Protein AF-A0A354XME6-F1 (afdb_monomer)

Structure (mmCIF, N/CA/C/O backbone):
data_AF-A0A354XME6-F1
#
_entry.id   AF-A0A354XME6-F1
#
loop_
_atom_site.group_PDB
_atom_site.id
_atom_site.type_symbol
_atom_site.label_atom_id
_atom_site.label_alt_id
_atom_site.label_comp_id
_atom_site.label_asym_id
_atom_site.label_entity_id
_atom_site.label_seq_id
_atom_site.pdbx_PDB_ins_code
_atom_site.Cartn_x
_atom_site.Cartn_y
_atom_site.Cartn_z
_atom_site.occupancy
_atom_site.B_iso_or_equiv
_atom_site.auth_seq_id
_atom_site.auth_comp_id
_atom_site.auth_asym_id
_atom_site.auth_atom_id
_atom_site.pdbx_PDB_model_num
ATOM 1 N N . MET A 1 1 ? 26.271 7.063 -46.023 1.00 60.06 1 MET A N 1
ATOM 2 C CA . MET A 1 1 ? 25.593 6.436 -44.874 1.00 60.06 1 MET A CA 1
ATOM 3 C C . MET A 1 1 ? 25.077 7.551 -43.991 1.00 60.06 1 MET A C 1
ATOM 5 O O . MET A 1 1 ? 25.844 8.474 -43.717 1.00 60.06 1 MET A O 1
ATOM 9 N N . ASP A 1 2 ? 23.791 7.533 -43.659 1.00 83.88 2 ASP A N 1
ATOM 10 C CA . ASP A 1 2 ? 23.173 8.572 -42.830 1.00 83.88 2 ASP A CA 1
ATOM 11 C C . ASP A 1 2 ? 23.785 8.544 -41.415 1.00 83.88 2 ASP A C 1
ATOM 13 O O . ASP A 1 2 ? 24.090 7.481 -40.874 1.00 83.88 2 ASP A O 1
ATOM 17 N N . LYS A 1 3 ? 23.994 9.715 -40.801 1.00 77.75 3 LYS A N 1
ATOM 18 C CA . LYS A 1 3 ? 24.507 9.816 -39.423 1.00 77.75 3 LYS A CA 1
ATOM 19 C C . LYS A 1 3 ? 23.605 9.075 -38.435 1.00 77.75 3 LYS A C 1
ATOM 21 O O . LYS A 1 3 ? 24.102 8.581 -37.424 1.00 77.75 3 LYS A O 1
ATOM 26 N N . PHE A 1 4 ? 22.303 9.014 -38.710 1.00 80.12 4 PHE A N 1
ATOM 27 C CA . PHE A 1 4 ? 21.349 8.270 -37.892 1.00 80.12 4 PHE A CA 1
ATOM 28 C C . PHE A 1 4 ? 21.545 6.752 -38.019 1.00 80.12 4 PHE A C 1
ATOM 30 O O . PHE A 1 4 ? 21.646 6.055 -37.012 1.00 80.12 4 PHE A O 1
ATOM 37 N N . GLU A 1 5 ? 21.716 6.262 -39.243 1.00 85.00 5 GLU A N 1
ATOM 38 C CA . GLU A 1 5 ? 21.952 4.851 -39.568 1.00 85.00 5 GLU A CA 1
ATOM 39 C C . GLU A 1 5 ? 23.245 4.319 -38.920 1.00 85.00 5 GLU A C 1
ATOM 41 O O . GLU A 1 5 ? 23.234 3.288 -38.252 1.00 85.00 5 GLU A O 1
ATOM 46 N N . VAL A 1 6 ? 24.333 5.101 -38.967 1.00 87.69 6 VAL A N 1
ATOM 47 C CA . VAL A 1 6 ? 25.602 4.791 -38.269 1.00 87.69 6 VAL A CA 1
ATOM 48 C C . VAL A 1 6 ? 25.391 4.618 -36.757 1.00 87.69 6 VAL A C 1
ATOM 50 O O . VAL A 1 6 ? 26.037 3.792 -36.108 1.00 87.69 6 VAL A O 1
ATOM 53 N N . LYS A 1 7 ? 24.499 5.420 -36.169 1.00 90.38 7 LYS A N 1
ATOM 54 C CA . LYS A 1 7 ? 24.233 5.413 -34.728 1.00 90.38 7 LYS A CA 1
ATOM 55 C C . LYS A 1 7 ? 23.363 4.223 -34.314 1.00 90.38 7 LYS A C 1
ATOM 57 O O . LYS A 1 7 ? 23.59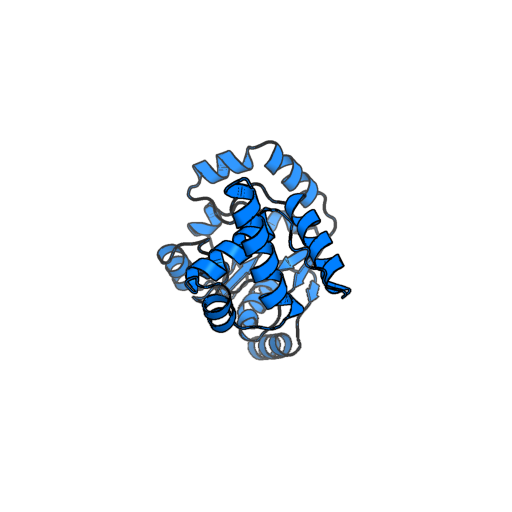7 3.665 -33.242 1.00 90.38 7 LYS A O 1
ATOM 62 N N . LEU A 1 8 ? 22.411 3.814 -35.155 1.00 94.25 8 LEU A N 1
ATOM 63 C CA . LEU A 1 8 ? 21.637 2.583 -34.964 1.00 94.25 8 LEU A CA 1
ATOM 64 C C . LEU A 1 8 ? 22.530 1.342 -35.043 1.00 94.25 8 LEU A C 1
ATOM 66 O O . LEU A 1 8 ? 22.410 0.460 -34.195 1.00 94.25 8 LEU A O 1
ATOM 70 N N . ASP A 1 9 ? 23.489 1.318 -35.968 1.00 95.38 9 ASP A N 1
ATOM 71 C CA . ASP A 1 9 ? 24.486 0.247 -36.062 1.00 95.38 9 ASP A CA 1
ATOM 72 C C . ASP A 1 9 ? 25.314 0.116 -34.778 1.00 95.38 9 ASP A C 1
ATOM 74 O O . ASP A 1 9 ? 25.524 -0.985 -34.260 1.00 95.38 9 ASP A O 1
ATOM 78 N N . GLN A 1 10 ? 25.771 1.240 -34.219 1.00 94.94 10 GLN A N 1
ATOM 79 C CA . GLN A 1 10 ? 26.480 1.235 -32.937 1.00 94.94 10 GLN A CA 1
ATOM 80 C C . GLN A 1 10 ? 25.580 0.791 -31.776 1.00 94.94 10 GLN A C 1
ATOM 82 O O . GLN A 1 10 ? 26.042 0.069 -30.891 1.00 94.94 10 GLN A O 1
ATOM 87 N N . ALA A 1 11 ? 24.303 1.178 -31.784 1.00 96.69 11 ALA A N 1
ATOM 88 C CA . ALA A 1 11 ? 23.328 0.761 -30.780 1.00 96.69 11 ALA A CA 1
ATOM 89 C C . ALA A 1 11 ? 23.065 -0.752 -30.835 1.00 96.69 11 ALA A C 1
ATOM 91 O O . ALA A 1 11 ? 23.093 -1.416 -29.798 1.00 96.69 11 ALA A O 1
ATOM 92 N N . ALA A 1 12 ? 22.903 -1.311 -32.037 1.00 97.12 12 ALA A N 1
ATOM 93 C CA . ALA A 1 12 ? 22.756 -2.747 -32.260 1.00 97.12 12 ALA A CA 1
ATOM 94 C C . ALA A 1 12 ? 23.991 -3.528 -31.782 1.00 97.12 12 ALA A C 1
ATOM 96 O O . ALA A 1 12 ? 23.853 -4.531 -31.081 1.00 97.12 12 ALA A O 1
ATOM 97 N N . ARG A 1 13 ? 25.203 -3.048 -32.094 1.00 97.19 13 ARG A N 1
ATOM 98 C CA . ARG A 1 13 ? 26.462 -3.671 -31.640 1.00 97.19 13 ARG A CA 1
ATOM 99 C C . ARG A 1 13 ? 26.592 -3.653 -30.120 1.00 97.19 13 ARG A C 1
ATOM 101 O O . ARG A 1 13 ? 26.879 -4.693 -29.534 1.00 97.19 13 ARG A O 1
ATOM 108 N N . ALA A 1 14 ? 26.336 -2.507 -29.487 1.00 97.75 14 ALA A N 1
ATOM 109 C CA . ALA A 1 14 ? 26.354 -2.387 -28.030 1.00 97.75 14 ALA A CA 1
ATOM 110 C C . ALA A 1 14 ? 25.339 -3.338 -27.375 1.00 97.75 14 ALA A C 1
ATOM 112 O O . ALA A 1 14 ? 25.666 -4.018 -26.403 1.00 97.75 14 ALA A O 1
ATOM 113 N N . ALA A 1 15 ? 24.124 -3.426 -27.928 1.00 97.25 15 ALA A N 1
ATOM 114 C CA . ALA A 1 15 ? 23.095 -4.342 -27.451 1.00 97.25 15 ALA A CA 1
ATOM 115 C C . ALA A 1 15 ? 23.520 -5.808 -27.580 1.00 97.25 15 ALA A C 1
ATOM 117 O O . ALA A 1 15 ? 23.402 -6.554 -26.611 1.00 97.25 15 ALA A O 1
ATOM 118 N N . TRP A 1 16 ? 24.058 -6.216 -28.730 1.00 97.19 16 TRP A N 1
ATOM 119 C CA . TRP A 1 16 ? 24.534 -7.585 -28.921 1.00 97.19 16 TRP A CA 1
ATOM 120 C C . TRP A 1 16 ? 25.648 -7.936 -27.928 1.00 97.19 16 TRP A C 1
ATOM 122 O O . TRP A 1 16 ? 25.547 -8.948 -27.239 1.00 97.19 16 TRP A O 1
ATOM 132 N N . MET A 1 17 ? 26.663 -7.076 -27.781 1.00 97.44 17 MET A N 1
ATOM 133 C CA . MET A 1 17 ? 27.769 -7.297 -26.838 1.00 97.44 17 MET A CA 1
ATOM 134 C C . MET A 1 17 ? 27.277 -7.430 -25.392 1.00 97.44 17 MET A C 1
ATOM 136 O O . MET A 1 17 ? 27.798 -8.250 -24.644 1.00 97.44 17 MET A O 1
ATOM 140 N N . SER A 1 18 ? 26.247 -6.669 -25.010 1.00 96.62 18 SER A N 1
ATOM 141 C CA . SER A 1 18 ? 25.673 -6.726 -23.665 1.00 96.62 18 SER A CA 1
ATOM 142 C C . SER A 1 18 ? 24.800 -7.963 -23.436 1.00 96.62 18 SER A C 1
ATOM 144 O O . SER A 1 18 ? 25.048 -8.708 -22.493 1.00 96.62 18 SER A O 1
ATOM 146 N N . TYR A 1 19 ? 23.774 -8.191 -24.263 1.00 93.62 19 TYR A N 1
ATOM 147 C CA . TYR A 1 19 ? 22.761 -9.225 -23.996 1.00 93.62 19 TYR A CA 1
ATOM 148 C C . TYR A 1 19 ? 23.157 -10.616 -24.483 1.00 93.62 19 TYR A C 1
ATOM 150 O O . TYR A 1 19 ? 22.716 -11.603 -23.905 1.00 93.62 19 TYR A O 1
ATOM 158 N N . VAL A 1 20 ? 23.953 -10.697 -25.551 1.00 93.94 20 VAL A N 1
ATOM 159 C CA . VAL A 1 20 ? 24.398 -11.967 -26.146 1.00 93.94 20 VAL A CA 1
ATOM 160 C C . VAL A 1 20 ? 25.849 -12.245 -25.772 1.00 93.94 20 VAL A C 1
ATOM 162 O O . VAL A 1 20 ? 26.177 -13.354 -25.366 1.00 93.94 20 VAL A O 1
ATOM 165 N N . GLY A 1 21 ? 26.711 -11.232 -25.879 1.00 94.12 21 GLY A N 1
ATOM 166 C CA . GLY A 1 21 ? 28.137 -11.346 -25.574 1.00 94.12 21 GLY A CA 1
ATOM 167 C C . GLY A 1 21 ? 28.475 -11.361 -24.080 1.00 94.12 21 GLY A C 1
ATOM 168 O O . GLY A 1 21 ? 29.600 -11.703 -23.732 1.00 94.12 21 GLY A O 1
ATOM 169 N N . GLY A 1 22 ? 27.535 -10.989 -23.201 1.00 94.56 22 GLY A N 1
ATOM 170 C CA . GLY A 1 22 ? 27.743 -10.960 -21.748 1.00 94.56 22 GLY A CA 1
ATOM 171 C C . GLY A 1 22 ? 28.779 -9.936 -21.272 1.00 94.56 22 GLY A C 1
ATOM 172 O O . GLY A 1 22 ? 29.242 -10.022 -20.137 1.00 94.56 22 GLY A O 1
ATOM 173 N N . MET A 1 23 ? 29.155 -8.980 -22.123 1.00 97.25 23 MET A N 1
ATOM 174 C CA . MET A 1 23 ? 30.191 -7.996 -21.821 1.00 97.25 23 MET A CA 1
ATOM 175 C C . MET A 1 23 ? 29.674 -6.935 -20.848 1.00 97.25 23 MET A C 1
ATOM 177 O O . MET A 1 23 ? 28.524 -6.484 -20.917 1.00 97.25 23 MET A O 1
ATOM 181 N N . THR A 1 24 ? 30.552 -6.480 -19.961 1.00 96.50 24 THR A N 1
ATOM 182 C CA . THR A 1 24 ? 30.297 -5.327 -19.098 1.00 96.50 24 THR A CA 1
ATOM 183 C C . THR A 1 24 ? 30.263 -4.036 -19.917 1.00 96.50 24 THR A C 1
ATOM 185 O O . THR A 1 24 ? 30.834 -3.931 -21.002 1.00 96.50 24 THR A O 1
ATOM 188 N N . GLN A 1 25 ? 29.615 -2.995 -19.387 1.00 94.44 25 GLN A N 1
ATOM 189 C CA . GLN A 1 25 ? 29.559 -1.701 -20.078 1.00 94.44 25 GLN A CA 1
ATOM 190 C C . GLN A 1 25 ? 30.943 -1.074 -20.291 1.00 94.44 25 GLN A C 1
ATOM 192 O O . GLN A 1 25 ? 31.112 -0.334 -21.256 1.00 94.44 25 GLN A O 1
ATOM 197 N N . ASP A 1 26 ? 31.909 -1.358 -19.414 1.00 96.81 26 ASP A N 1
ATOM 198 C CA . ASP A 1 26 ? 33.276 -0.848 -19.535 1.00 96.81 26 ASP A CA 1
ATOM 199 C C . ASP A 1 26 ? 34.038 -1.561 -20.666 1.00 96.81 26 ASP A C 1
ATOM 201 O O . ASP A 1 26 ? 34.675 -0.901 -21.484 1.00 96.81 26 ASP A O 1
ATOM 205 N N . GLU A 1 27 ? 33.882 -2.880 -20.810 1.00 97.00 27 GLU A N 1
ATOM 206 C CA . GLU A 1 27 ? 34.459 -3.633 -21.937 1.00 97.00 27 GLU A CA 1
ATOM 207 C C . GLU A 1 27 ? 33.854 -3.195 -23.280 1.00 97.00 27 GLU A C 1
ATOM 209 O O . GLU A 1 27 ? 34.576 -2.983 -24.257 1.00 97.00 27 GLU A O 1
ATOM 214 N N . ILE A 1 28 ? 32.534 -2.978 -23.319 1.00 97.50 28 ILE A N 1
ATOM 215 C CA . ILE A 1 28 ? 31.835 -2.459 -24.505 1.00 97.50 28 ILE A CA 1
ATOM 216 C C . ILE A 1 28 ? 32.325 -1.047 -24.844 1.00 97.50 28 ILE A C 1
ATOM 218 O O . ILE A 1 28 ? 32.518 -0.721 -26.016 1.00 97.50 28 ILE A O 1
ATOM 222 N N . ALA A 1 29 ? 32.537 -0.201 -23.832 1.00 97.38 29 ALA A N 1
ATOM 223 C CA . ALA A 1 29 ? 33.019 1.166 -24.005 1.00 97.38 29 ALA A CA 1
ATOM 224 C C . ALA A 1 29 ? 34.399 1.175 -24.675 1.00 97.38 29 ALA A C 1
ATOM 226 O O . ALA A 1 29 ? 34.586 1.854 -25.689 1.00 97.38 29 ALA A O 1
ATOM 227 N N . THR A 1 30 ? 35.327 0.353 -24.176 1.00 97.19 30 THR A N 1
ATOM 228 C CA . THR A 1 30 ? 36.653 0.166 -24.778 1.00 97.19 30 THR A CA 1
ATOM 229 C C . THR A 1 30 ? 36.553 -0.342 -26.214 1.00 97.19 30 THR A C 1
ATOM 231 O O . THR A 1 30 ? 37.196 0.219 -27.100 1.00 97.19 30 THR A O 1
ATOM 234 N N . GLN A 1 31 ? 35.726 -1.357 -26.474 1.00 95.88 31 GLN A N 1
ATOM 235 C CA . GLN A 1 31 ? 35.636 -1.973 -27.800 1.00 95.88 31 GLN A CA 1
ATOM 236 C C . GLN A 1 31 ? 34.982 -1.067 -28.851 1.00 95.88 31 GLN A C 1
ATOM 238 O O . GLN A 1 31 ? 35.355 -1.113 -30.023 1.00 95.88 31 GLN A O 1
ATOM 243 N N . LEU A 1 32 ? 34.019 -0.236 -28.451 1.00 95.12 32 LEU A N 1
ATOM 244 C CA . LEU A 1 32 ? 33.332 0.697 -29.348 1.00 95.12 32 LEU A CA 1
ATOM 245 C C . LEU A 1 32 ? 33.997 2.081 -29.413 1.00 95.12 32 LEU A C 1
ATOM 247 O O . LEU A 1 32 ? 33.547 2.925 -30.188 1.00 95.12 32 LEU A O 1
ATOM 251 N N . GLY A 1 33 ? 35.047 2.331 -28.624 1.00 96.06 33 GLY A N 1
ATOM 252 C CA . GLY A 1 33 ? 35.731 3.627 -28.575 1.00 96.06 33 GLY A CA 1
ATOM 253 C C . GLY A 1 33 ? 34.852 4.757 -28.029 1.00 96.06 33 GLY A C 1
ATOM 254 O O . GLY A 1 33 ? 34.986 5.907 -28.446 1.00 96.06 33 GLY A O 1
ATOM 255 N N . VAL A 1 34 ? 33.926 4.439 -27.120 1.00 95.31 34 VAL A N 1
ATOM 256 C CA . VAL A 1 34 ? 32.997 5.397 -26.494 1.00 95.31 34 VAL A CA 1
ATOM 257 C C . VAL A 1 34 ? 33.151 5.380 -24.976 1.00 95.31 34 VAL A C 1
ATOM 259 O O . VAL A 1 34 ? 33.790 4.503 -24.411 1.00 95.31 34 VAL A O 1
ATOM 262 N N . SER A 1 35 ? 32.554 6.346 -24.277 1.00 96.94 35 SER A N 1
ATOM 263 C CA . SER A 1 35 ? 32.511 6.323 -22.810 1.00 96.94 35 SER A CA 1
ATOM 264 C C . SER A 1 35 ? 31.432 5.366 -22.286 1.00 96.94 35 SER A C 1
ATOM 266 O O . SER A 1 35 ? 30.451 5.093 -22.980 1.00 96.94 35 SER A O 1
ATOM 268 N N . ARG A 1 36 ? 31.541 4.918 -21.029 1.00 95.31 36 ARG A N 1
ATOM 269 C CA . ARG A 1 36 ? 30.512 4.093 -20.364 1.00 95.31 36 ARG A CA 1
ATOM 270 C C . ARG A 1 36 ? 29.102 4.728 -20.392 1.00 95.31 36 ARG A C 1
ATOM 272 O O . ARG A 1 36 ? 28.159 4.037 -20.777 1.00 95.31 36 ARG A O 1
ATOM 279 N N . PRO A 1 37 ? 28.914 6.044 -20.132 1.00 97.31 37 PRO A N 1
ATOM 280 C CA . PRO A 1 37 ? 27.621 6.702 -20.373 1.00 97.31 37 PRO A CA 1
ATOM 281 C C . PRO A 1 37 ? 27.206 6.707 -21.854 1.00 97.31 37 PRO A C 1
ATOM 283 O O . PRO A 1 37 ? 26.020 6.711 -22.178 1.00 97.31 37 PRO A O 1
ATOM 286 N N . GLY A 1 38 ? 28.173 6.710 -22.777 1.00 96.56 38 GLY A N 1
ATOM 287 C CA . GLY A 1 38 ? 27.946 6.491 -24.206 1.00 96.56 38 GLY A CA 1
ATOM 288 C C . GLY A 1 38 ? 27.319 5.127 -24.489 1.00 96.56 38 GLY A C 1
ATOM 289 O O . GLY A 1 38 ? 26.293 5.077 -25.162 1.00 96.56 38 GLY A O 1
ATOM 290 N N . VAL A 1 39 ? 27.857 4.053 -23.905 1.00 97.19 39 VAL A N 1
ATOM 291 C CA . VAL A 1 39 ? 27.282 2.697 -23.990 1.00 97.19 39 VAL A CA 1
ATOM 292 C C . VAL A 1 39 ? 25.867 2.661 -23.426 1.00 97.19 39 VAL A C 1
ATOM 294 O O . VAL A 1 39 ? 24.965 2.141 -24.076 1.00 97.19 39 VAL A O 1
ATOM 297 N N . GLN A 1 40 ? 25.631 3.269 -22.261 1.00 96.12 40 GLN A N 1
ATOM 298 C CA . GLN A 1 40 ? 24.290 3.335 -21.675 1.00 96.12 40 GLN A CA 1
ATOM 299 C C . GLN A 1 40 ? 23.287 4.025 -22.613 1.00 96.12 40 GLN A C 1
ATOM 301 O O . GLN A 1 40 ? 22.174 3.531 -22.789 1.00 96.12 40 GLN A O 1
ATOM 306 N N . ARG A 1 41 ? 23.683 5.129 -23.261 1.00 97.06 41 ARG A N 1
ATOM 307 C CA . ARG A 1 41 ? 22.846 5.820 -24.258 1.00 97.06 41 ARG A CA 1
ATOM 308 C C . ARG A 1 41 ? 22.601 4.976 -25.507 1.00 97.06 41 ARG A C 1
ATOM 310 O O . ARG A 1 41 ? 21.495 5.008 -26.030 1.00 97.06 41 ARG A O 1
ATOM 317 N N . LEU A 1 42 ? 23.594 4.218 -25.970 1.00 97.19 42 LEU A N 1
ATOM 318 C CA . LEU A 1 42 ? 23.444 3.295 -27.100 1.00 97.19 42 LEU A CA 1
ATOM 319 C C . LEU A 1 42 ? 22.496 2.135 -26.765 1.00 97.19 42 LEU A C 1
ATOM 321 O O . LEU A 1 42 ? 21.620 1.821 -27.563 1.00 97.19 42 LEU A O 1
ATOM 325 N N . LEU A 1 43 ? 22.602 1.548 -25.569 1.00 96.56 43 LEU A N 1
ATOM 326 C CA . LEU A 1 43 ? 21.681 0.508 -25.097 1.00 96.56 43 LEU A CA 1
ATOM 327 C C . LEU A 1 43 ? 20.254 1.039 -24.917 1.00 96.56 43 LEU A C 1
ATOM 329 O O . LEU A 1 43 ? 19.294 0.345 -25.249 1.00 96.56 43 LEU A O 1
ATOM 333 N N . ALA A 1 44 ? 20.107 2.265 -24.408 1.00 94.75 44 ALA A N 1
ATOM 334 C CA . ALA A 1 44 ? 18.813 2.933 -24.308 1.00 94.75 44 ALA A CA 1
ATOM 335 C C . ALA A 1 44 ? 18.205 3.180 -25.695 1.00 94.75 44 ALA A C 1
ATOM 337 O O . ALA A 1 44 ? 17.042 2.844 -25.904 1.00 94.75 44 ALA A O 1
ATOM 338 N N . LEU A 1 45 ? 19.001 3.672 -26.653 1.00 95.94 45 LEU A N 1
ATOM 339 C CA . LEU A 1 45 ? 18.576 3.857 -28.041 1.00 95.94 45 LEU A CA 1
ATOM 340 C C . LEU A 1 45 ? 18.155 2.526 -28.679 1.00 95.94 45 LEU A C 1
ATOM 342 O O . LEU A 1 45 ? 17.099 2.453 -29.292 1.00 95.94 45 LEU A O 1
ATOM 346 N N . ALA A 1 46 ? 18.919 1.449 -28.474 1.00 96.12 46 ALA A N 1
ATOM 347 C CA . ALA A 1 46 ? 18.579 0.128 -29.002 1.00 96.12 46 ALA A CA 1
ATOM 348 C C . ALA A 1 46 ? 17.238 -0.404 -28.467 1.00 96.12 46 ALA A C 1
ATOM 350 O O . ALA A 1 46 ? 16.497 -1.060 -29.197 1.00 96.12 46 ALA A O 1
ATOM 351 N N . ARG A 1 47 ? 16.907 -0.115 -27.201 1.00 94.06 47 ARG A N 1
ATOM 352 C CA . ARG A 1 47 ? 15.592 -0.435 -26.623 1.00 94.06 47 ARG A CA 1
ATOM 353 C C . ARG A 1 47 ? 14.491 0.463 -27.191 1.00 94.06 47 ARG A C 1
ATOM 355 O O . ARG A 1 47 ? 13.442 -0.048 -27.561 1.00 94.06 47 ARG A O 1
ATOM 362 N N . GLN A 1 48 ? 14.734 1.773 -27.265 1.00 94.69 48 GLN A N 1
ATOM 363 C CA . GLN A 1 48 ? 13.772 2.766 -27.756 1.00 94.69 48 GLN A CA 1
ATOM 364 C C . GLN A 1 48 ? 13.364 2.506 -29.212 1.00 94.69 48 GLN A C 1
ATOM 366 O O . GLN A 1 48 ? 12.185 2.580 -29.539 1.00 94.69 48 GLN A O 1
ATOM 371 N N . GLU A 1 49 ? 14.326 2.145 -30.059 1.00 95.19 49 GLU A N 1
ATOM 372 C CA . GLU A 1 49 ? 14.129 1.875 -31.491 1.00 95.19 49 GLU A CA 1
ATOM 373 C C . GLU A 1 49 ? 13.697 0.421 -31.767 1.00 95.19 49 GLU A C 1
ATOM 375 O O . GLU A 1 49 ? 13.619 -0.011 -32.914 1.00 95.19 49 GLU A O 1
ATOM 380 N N . GLY A 1 50 ? 13.435 -0.374 -30.722 1.00 92.31 50 GLY A N 1
ATOM 381 C CA . GLY A 1 50 ? 12.924 -1.741 -30.856 1.00 92.31 50 GLY A CA 1
ATOM 382 C C . GLY A 1 50 ? 13.924 -2.768 -31.406 1.00 92.31 50 GLY A C 1
ATOM 383 O O . GLY A 1 50 ? 13.514 -3.868 -31.782 1.00 92.31 50 GLY A O 1
ATOM 384 N N . LEU A 1 51 ? 15.225 -2.452 -31.423 1.00 94.00 51 LEU A N 1
ATOM 385 C CA . LEU A 1 51 ? 16.298 -3.368 -31.843 1.00 94.00 51 LEU A CA 1
ATOM 386 C C . LEU A 1 51 ? 16.492 -4.529 -30.854 1.00 94.00 51 LEU A C 1
ATOM 388 O O . LEU A 1 51 ? 17.035 -5.572 -31.212 1.00 94.00 51 LEU A O 1
ATOM 392 N N . VAL A 1 52 ? 16.047 -4.354 -29.606 1.00 93.94 52 VAL A N 1
ATOM 393 C CA . VAL A 1 52 ? 16.110 -5.365 -28.546 1.00 93.94 52 VAL A CA 1
ATOM 394 C C . VAL A 1 52 ? 14.700 -5.753 -28.126 1.00 93.94 52 VAL A C 1
ATOM 396 O O . VAL A 1 52 ? 13.956 -4.931 -27.595 1.00 93.94 52 VAL A O 1
ATOM 399 N N . LYS A 1 53 ? 14.357 -7.031 -28.298 1.00 90.19 53 LYS A N 1
ATOM 400 C CA . LYS A 1 53 ? 13.131 -7.629 -27.758 1.00 90.19 53 LYS A CA 1
ATOM 401 C C . LYS A 1 53 ? 13.507 -8.557 -26.612 1.00 90.19 53 LYS A C 1
ATOM 403 O O . LYS A 1 53 ? 14.235 -9.522 -26.818 1.00 90.19 53 LYS A O 1
ATOM 408 N N . VAL A 1 54 ? 13.023 -8.256 -25.410 1.00 86.88 54 VAL A N 1
ATOM 409 C CA . VAL A 1 54 ? 13.230 -9.105 -24.232 1.00 86.88 54 VAL A CA 1
ATOM 410 C C . VAL A 1 54 ? 12.036 -10.039 -24.102 1.00 86.88 54 VAL A C 1
ATOM 412 O O . VAL A 1 54 ? 10.896 -9.583 -24.038 1.00 86.88 54 VAL A O 1
ATOM 415 N N . HIS A 1 55 ? 12.303 -11.339 -24.063 1.00 88.25 55 HIS A N 1
ATOM 416 C CA . HIS A 1 55 ? 11.299 -12.360 -23.803 1.00 88.25 55 HIS A CA 1
ATOM 417 C C . HIS A 1 55 ? 11.659 -13.101 -22.517 1.00 88.25 55 HIS A C 1
ATOM 419 O O . HIS A 1 55 ? 12.819 -13.449 -22.308 1.00 88.25 55 HIS A O 1
ATOM 425 N N . ILE A 1 56 ? 10.667 -13.314 -21.654 1.00 88.00 56 ILE A N 1
ATOM 426 C CA . ILE A 1 56 ? 10.815 -14.061 -20.405 1.00 88.00 56 ILE A CA 1
ATOM 427 C C . ILE A 1 56 ? 9.965 -15.320 -20.539 1.00 88.00 56 ILE A C 1
ATOM 429 O O . ILE A 1 56 ? 8.740 -15.241 -20.472 1.00 88.00 56 ILE A O 1
ATOM 433 N N . ASP A 1 57 ? 10.616 -16.468 -20.711 1.00 91.12 57 ASP A N 1
ATOM 434 C CA . ASP A 1 57 ? 9.941 -17.764 -20.807 1.00 91.12 57 ASP A CA 1
ATOM 435 C C . ASP A 1 57 ? 9.672 -18.335 -19.405 1.00 91.12 57 ASP A C 1
ATOM 437 O O . ASP A 1 57 ? 10.444 -19.112 -18.846 1.00 91.12 57 ASP A O 1
ATOM 441 N N . HIS A 1 58 ? 8.610 -17.831 -18.775 1.00 92.69 58 HIS A N 1
ATOM 442 C CA . HIS A 1 58 ? 8.140 -18.289 -17.468 1.00 92.69 58 HIS A CA 1
ATOM 443 C C . HIS A 1 58 ? 6.656 -17.928 -17.283 1.00 92.69 58 HIS A C 1
ATOM 445 O O . HIS A 1 58 ? 6.270 -16.821 -17.674 1.00 92.69 58 HIS A O 1
ATOM 451 N N . PRO A 1 59 ? 5.824 -18.755 -16.614 1.00 87.69 59 PRO A N 1
ATOM 452 C CA . PRO A 1 59 ? 4.406 -18.450 -16.376 1.00 87.69 59 PRO A CA 1
ATOM 453 C C . PRO A 1 59 ? 4.144 -17.079 -15.729 1.00 87.69 59 PRO A C 1
ATOM 455 O O . PRO A 1 59 ? 3.156 -16.415 -16.041 1.00 87.69 59 PRO A O 1
ATOM 458 N N . ILE A 1 60 ? 5.067 -16.606 -14.880 1.00 88.12 60 ILE A N 1
ATOM 459 C CA . ILE A 1 60 ? 4.973 -15.279 -14.246 1.00 88.12 60 ILE A CA 1
ATOM 460 C C . ILE A 1 60 ? 4.890 -14.138 -15.267 1.00 88.12 60 ILE A C 1
ATOM 462 O O . ILE A 1 60 ? 4.230 -13.145 -14.989 1.00 88.12 60 ILE A O 1
ATOM 466 N N . SER A 1 61 ? 5.504 -14.274 -16.448 1.00 89.44 61 SER A N 1
ATOM 467 C CA . SER A 1 61 ? 5.483 -13.236 -17.488 1.00 89.44 61 SER A CA 1
ATOM 468 C C . SER A 1 61 ? 4.057 -12.960 -17.970 1.00 89.44 61 SER A C 1
ATOM 470 O O . SER A 1 61 ? 3.658 -11.803 -18.096 1.00 89.44 61 SER A O 1
ATOM 472 N N . THR A 1 62 ? 3.257 -14.018 -18.139 1.00 86.31 62 THR A N 1
ATOM 473 C CA . THR A 1 62 ? 1.844 -13.924 -18.521 1.00 86.31 62 THR A CA 1
ATOM 474 C C . THR A 1 62 ? 1.029 -13.310 -17.389 1.00 86.31 62 THR A C 1
ATOM 476 O O . THR A 1 62 ? 0.252 -12.388 -17.631 1.00 86.31 62 THR A O 1
ATOM 479 N N . CYS A 1 63 ? 1.251 -13.740 -16.142 1.00 80.88 63 CYS A N 1
ATOM 480 C CA . CYS A 1 63 ? 0.595 -13.141 -14.975 1.00 80.88 63 CYS A CA 1
ATOM 481 C C . CYS A 1 63 ? 0.909 -11.644 -14.839 1.00 80.88 63 CYS A C 1
ATOM 483 O O . CYS A 1 63 ? 0.008 -10.852 -14.576 1.00 80.88 63 CYS A O 1
ATOM 485 N N . MET A 1 64 ? 2.164 -11.239 -15.047 1.00 85.31 64 MET A N 1
ATOM 486 C CA . MET A 1 64 ? 2.573 -9.834 -14.997 1.00 85.31 64 MET A CA 1
ATOM 487 C C . MET A 1 64 ? 1.955 -9.020 -16.136 1.00 85.31 64 MET A C 1
ATOM 489 O O . MET A 1 64 ? 1.454 -7.926 -15.883 1.00 85.31 64 MET A O 1
ATOM 493 N N . ALA A 1 65 ? 1.935 -9.551 -17.363 1.00 85.25 65 ALA A N 1
ATOM 494 C CA . ALA A 1 65 ? 1.322 -8.884 -18.511 1.00 85.25 65 ALA A CA 1
ATOM 495 C C . ALA A 1 65 ? -0.192 -8.693 -18.320 1.00 85.25 65 ALA A C 1
ATOM 497 O O . ALA A 1 65 ? -0.701 -7.583 -18.475 1.00 85.25 65 ALA A O 1
ATOM 498 N N . LEU A 1 66 ? -0.905 -9.749 -17.911 1.00 84.06 66 LEU A N 1
ATOM 499 C CA . LEU A 1 66 ? -2.335 -9.677 -17.600 1.00 84.06 66 LEU A CA 1
ATOM 500 C C . LEU A 1 66 ? -2.605 -8.748 -16.412 1.00 84.06 66 LEU A C 1
ATOM 502 O O . LEU A 1 66 ? -3.533 -7.947 -16.464 1.00 84.06 66 LEU A O 1
ATOM 506 N N . GLY A 1 67 ? -1.771 -8.798 -15.370 1.00 80.62 67 GLY A N 1
ATOM 507 C CA . GLY A 1 67 ? -1.846 -7.888 -14.229 1.00 80.62 67 GLY A CA 1
ATOM 508 C C . GLY A 1 67 ? -1.680 -6.422 -14.635 1.00 80.62 67 GLY A C 1
ATOM 509 O O . GLY A 1 67 ? -2.433 -5.578 -14.156 1.00 80.62 67 GLY A O 1
ATOM 510 N N . SER A 1 68 ? -0.756 -6.115 -15.552 1.00 79.19 68 SER A N 1
ATOM 511 C CA . SER A 1 68 ? -0.589 -4.764 -16.111 1.00 79.19 68 SER A CA 1
ATOM 512 C C . SER A 1 68 ? -1.832 -4.318 -16.881 1.00 79.19 68 SER A C 1
ATOM 514 O O . SER A 1 68 ? -2.365 -3.246 -16.611 1.00 79.19 68 SER A O 1
ATOM 516 N N . ALA A 1 69 ? -2.353 -5.168 -17.771 1.00 78.44 69 ALA A N 1
ATOM 517 C CA . ALA A 1 69 ? -3.551 -4.863 -18.555 1.00 78.44 69 ALA A CA 1
ATOM 518 C C . ALA A 1 69 ? -4.802 -4.667 -17.675 1.00 78.44 69 ALA A C 1
ATOM 520 O O . ALA A 1 69 ? -5.630 -3.796 -17.945 1.00 78.44 69 ALA A O 1
ATOM 521 N N . LEU A 1 70 ? -4.942 -5.453 -16.601 1.00 75.00 70 LEU A N 1
ATOM 522 C CA . LEU A 1 70 ? -6.010 -5.277 -15.614 1.00 75.00 70 LEU A CA 1
ATOM 523 C C . LEU A 1 70 ? -5.847 -3.965 -14.843 1.00 75.00 70 LEU A C 1
ATOM 525 O O . LEU A 1 70 ? -6.832 -3.248 -14.675 1.00 75.00 70 LEU A O 1
ATOM 529 N N . ARG A 1 71 ? -4.622 -3.627 -14.415 1.00 71.88 71 ARG A N 1
ATOM 530 C CA . ARG A 1 71 ? -4.340 -2.354 -13.738 1.00 71.88 71 ARG A CA 1
ATOM 531 C C . ARG A 1 71 ? -4.749 -1.181 -14.607 1.00 71.88 71 ARG A C 1
ATOM 533 O O . ARG A 1 71 ? -5.522 -0.371 -14.131 1.00 71.88 71 ARG A O 1
ATOM 540 N N . GLU A 1 72 ? -4.327 -1.130 -15.867 1.00 74.12 72 GLU A N 1
ATOM 541 C CA . GLU A 1 72 ? -4.677 -0.043 -16.797 1.00 74.12 72 GLU A CA 1
ATOM 542 C C . GLU A 1 72 ? -6.190 0.121 -17.003 1.00 74.12 72 GLU A C 1
ATOM 544 O O . GLU A 1 72 ? -6.670 1.226 -17.256 1.00 74.12 72 GLU A O 1
ATOM 549 N N . ARG A 1 73 ? -6.956 -0.967 -16.880 1.00 67.56 73 ARG A N 1
ATOM 550 C CA . ARG A 1 73 ? -8.395 -0.980 -17.157 1.00 67.56 73 ARG A CA 1
ATOM 551 C C . ARG A 1 73 ? -9.273 -0.682 -15.942 1.00 67.56 73 ARG A C 1
ATOM 553 O O . ARG A 1 73 ? -10.379 -0.178 -16.119 1.00 67.56 73 ARG A O 1
ATOM 560 N N . PHE A 1 74 ? -8.801 -0.989 -14.737 1.00 64.81 74 PHE A N 1
ATOM 561 C CA . PHE A 1 74 ? -9.573 -0.887 -13.493 1.00 64.81 74 PHE A CA 1
ATOM 562 C C . PHE A 1 74 ? -8.890 0.027 -12.459 1.00 64.81 74 PHE A C 1
ATOM 564 O O . PHE A 1 74 ? -8.861 -0.285 -11.270 1.00 64.81 74 PHE A O 1
ATOM 571 N N . LEU A 1 75 ? -8.335 1.163 -12.903 1.00 71.44 75 LEU A N 1
ATOM 572 C CA . LEU A 1 75 ? -7.825 2.200 -12.000 1.00 71.44 75 LEU A CA 1
ATOM 573 C C . LEU A 1 75 ? -8.970 2.998 -11.387 1.00 71.44 75 LEU A C 1
ATOM 575 O O . LEU A 1 75 ? -9.853 3.472 -12.100 1.00 71.44 75 LEU A O 1
ATOM 579 N N . LEU A 1 76 ? -8.885 3.246 -10.083 1.00 74.12 76 LEU A N 1
ATOM 580 C CA . LEU A 1 76 ? -9.635 4.330 -9.466 1.00 74.12 76 LEU A CA 1
ATOM 581 C C . LEU A 1 76 ? -9.012 5.659 -9.940 1.00 74.12 76 LEU A C 1
ATOM 583 O O . LEU A 1 76 ? -7.823 5.872 -9.702 1.00 74.12 76 LEU A O 1
ATOM 587 N N . PRO A 1 77 ? -9.753 6.560 -10.613 1.00 82.38 77 PRO A N 1
ATOM 588 C CA . PRO A 1 77 ? -9.226 7.824 -11.135 1.00 82.38 77 PRO A CA 1
ATOM 589 C C . PRO A 1 77 ? -9.135 8.879 -10.022 1.00 82.38 77 PRO A C 1
ATOM 591 O O . PRO A 1 77 ? -9.637 9.993 -10.161 1.00 82.38 77 PRO A O 1
ATOM 594 N N . ALA A 1 78 ? -8.577 8.493 -8.880 1.00 88.56 78 ALA A N 1
ATOM 595 C CA . ALA A 1 78 ? -8.429 9.323 -7.699 1.00 88.56 78 ALA A CA 1
ATOM 596 C C . ALA A 1 78 ? -7.187 8.866 -6.911 1.00 88.56 78 ALA A C 1
ATOM 598 O O . ALA A 1 78 ? -6.904 7.664 -6.873 1.00 88.56 78 ALA A O 1
ATOM 599 N N . PRO A 1 79 ? -6.446 9.790 -6.276 1.00 90.75 79 PRO A N 1
ATOM 600 C CA . PRO A 1 79 ? -5.370 9.442 -5.356 1.00 90.75 79 PRO A CA 1
ATOM 601 C C . PRO A 1 79 ? -5.954 8.760 -4.118 1.00 90.75 79 PRO A C 1
ATOM 603 O O . PRO A 1 79 ? -7.121 8.967 -3.798 1.00 90.75 79 PRO A O 1
ATOM 606 N N . VAL A 1 80 ? -5.150 7.996 -3.375 1.00 92.44 80 VAL A N 1
ATOM 607 C CA . VAL A 1 80 ? -5.603 7.359 -2.120 1.00 92.44 80 VAL A CA 1
ATOM 608 C C . VAL A 1 80 ? -6.154 8.401 -1.139 1.00 92.44 80 VAL A C 1
ATOM 610 O O . VAL A 1 80 ? -7.241 8.225 -0.582 1.00 92.44 80 VAL A O 1
ATOM 613 N N . VAL A 1 81 ? -5.434 9.516 -0.993 1.00 95.19 81 VAL A N 1
ATOM 614 C CA . VAL A 1 81 ? -5.809 10.676 -0.183 1.00 95.19 81 VAL A CA 1
ATOM 615 C C . VAL A 1 81 ? -5.740 11.911 -1.079 1.00 95.19 81 VAL A C 1
ATOM 617 O O . VAL A 1 81 ? -4.708 12.165 -1.692 1.00 95.19 81 VAL A O 1
ATOM 620 N N . ALA A 1 82 ? -6.837 12.661 -1.190 1.00 95.75 82 ALA A N 1
ATOM 621 C CA . ALA A 1 82 ? -6.837 13.944 -1.895 1.00 95.75 82 ALA A CA 1
ATOM 622 C C . ALA A 1 82 ? -6.075 15.005 -1.086 1.00 95.75 82 ALA A C 1
ATOM 624 O O . ALA A 1 82 ? -6.067 14.953 0.140 1.00 95.75 82 ALA A O 1
ATOM 625 N N . GLU A 1 83 ? -5.495 16.010 -1.724 1.00 93.31 83 GLU A N 1
ATOM 626 C CA . GLU A 1 83 ? -4.804 17.134 -1.085 1.00 93.31 83 GLU A CA 1
ATOM 627 C C . GLU A 1 83 ? -5.761 17.983 -0.232 1.00 93.31 83 GLU A C 1
ATOM 629 O O . GLU A 1 83 ? -5.404 18.455 0.846 1.00 93.31 83 GLU A O 1
ATOM 634 N N . SER A 1 84 ? -7.024 18.111 -0.652 1.00 94.69 84 SER A N 1
ATOM 635 C CA . SER A 1 84 ? -8.048 18.857 0.088 1.00 94.69 84 SER A CA 1
ATOM 636 C C . SER A 1 84 ? -9.429 18.203 0.035 1.00 94.69 84 SER A C 1
ATOM 638 O O . SER A 1 84 ? -9.714 17.346 -0.800 1.00 94.69 84 SER A O 1
ATOM 640 N N . LEU A 1 85 ? -10.325 18.641 0.926 1.00 94.25 85 LEU A N 1
ATOM 641 C CA . LEU A 1 85 ? -11.738 18.250 0.887 1.00 94.25 85 LEU A CA 1
ATOM 642 C C . LEU A 1 85 ? -12.410 18.648 -0.433 1.00 94.25 85 LEU A C 1
ATOM 644 O O . LEU A 1 85 ? -13.130 17.843 -1.016 1.00 94.25 85 LEU A O 1
ATOM 648 N N . ALA A 1 86 ? -12.124 19.855 -0.924 1.00 96.06 86 ALA A N 1
ATOM 649 C CA . ALA A 1 86 ? -12.666 20.343 -2.186 1.00 96.06 86 ALA A CA 1
ATOM 650 C C . ALA A 1 86 ? -12.188 19.494 -3.376 1.00 96.06 86 ALA A C 1
ATOM 652 O O . ALA A 1 86 ? -12.977 19.170 -4.261 1.00 96.06 86 ALA A O 1
ATOM 653 N N . GLU A 1 87 ? -10.914 19.089 -3.383 1.00 95.25 87 GLU A N 1
ATOM 654 C CA . GLU A 1 87 ? -10.386 18.196 -4.417 1.00 95.25 87 GLU A CA 1
ATOM 655 C C . GLU A 1 87 ? -11.043 16.815 -4.351 1.00 95.25 87 GLU A C 1
ATOM 657 O O . GLU A 1 87 ? -11.503 16.313 -5.379 1.00 95.25 87 GLU A O 1
ATOM 662 N N . LYS A 1 88 ? -11.161 16.227 -3.150 1.00 95.00 88 LYS A N 1
ATOM 663 C CA . LYS A 1 88 ? -11.899 14.973 -2.955 1.00 95.00 88 LYS A CA 1
ATOM 664 C C . LYS A 1 88 ? -13.295 15.089 -3.555 1.00 95.00 88 LYS A C 1
ATOM 666 O O . LYS A 1 88 ? -13.663 14.280 -4.398 1.00 95.00 88 LYS A O 1
ATOM 671 N N . GLU A 1 89 ? -14.072 16.092 -3.161 1.00 94.69 89 GLU A N 1
ATOM 672 C CA . GLU A 1 89 ? -15.435 16.285 -3.664 1.0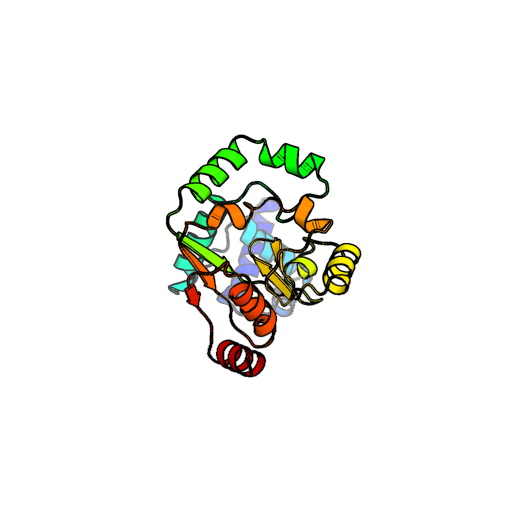0 94.69 89 GLU A CA 1
ATOM 673 C C . GLU A 1 89 ? -15.474 16.427 -5.190 1.00 94.69 89 GLU A C 1
ATOM 675 O O . GLU A 1 89 ? -16.281 15.766 -5.851 1.00 94.69 89 GLU A O 1
ATOM 680 N N . ALA A 1 90 ? -14.560 17.214 -5.763 1.00 94.38 90 ALA A N 1
ATOM 681 C CA . ALA A 1 90 ? -14.444 17.379 -7.206 1.00 94.38 90 ALA A CA 1
ATOM 682 C C . ALA A 1 90 ? -14.169 16.043 -7.913 1.00 94.38 90 ALA A C 1
ATOM 684 O O . ALA A 1 90 ? -14.849 15.726 -8.892 1.00 94.38 90 ALA A O 1
ATOM 685 N N . MET A 1 91 ? -13.243 15.226 -7.405 1.00 92.62 91 MET A N 1
ATOM 686 C CA . MET A 1 91 ? -12.908 13.914 -7.971 1.00 92.62 91 MET A CA 1
ATOM 687 C C . MET A 1 91 ? -14.049 12.906 -7.830 1.00 92.62 91 MET A C 1
ATOM 689 O O . MET A 1 91 ? -14.438 12.275 -8.814 1.00 92.62 91 MET A O 1
ATOM 693 N N . LEU A 1 92 ? -14.646 12.798 -6.640 1.00 92.50 92 LEU A N 1
ATOM 694 C CA . LEU A 1 92 ? -15.764 11.884 -6.380 1.00 92.50 92 LEU A CA 1
ATOM 695 C C . LEU A 1 92 ? -17.015 12.251 -7.196 1.00 92.50 92 LEU A C 1
ATOM 697 O O . LEU A 1 92 ? -17.863 11.399 -7.475 1.00 92.50 92 LEU A O 1
ATOM 701 N N . SER A 1 93 ? -17.144 13.515 -7.609 1.00 93.44 93 SER A N 1
ATOM 702 C CA . SER A 1 93 ? -18.248 13.971 -8.455 1.00 93.44 93 SER A CA 1
ATOM 703 C C . SER A 1 93 ? -18.135 13.509 -9.917 1.00 93.44 93 SER A C 1
ATOM 705 O O . SER A 1 93 ? -19.162 13.463 -10.610 1.00 93.44 93 SER A O 1
ATOM 707 N N . GLN A 1 94 ? -16.932 13.131 -10.371 1.00 93.19 94 GLN A N 1
ATOM 708 C CA . GLN A 1 94 ? -16.652 12.763 -11.758 1.00 93.19 94 GLN A CA 1
ATOM 709 C C . GLN A 1 94 ? -17.409 11.505 -12.181 1.00 93.19 94 GLN A C 1
ATOM 711 O O . GLN A 1 94 ? -17.490 10.514 -11.453 1.00 93.19 94 GLN A O 1
ATOM 716 N N . ARG A 1 95 ? -17.915 11.508 -13.420 1.00 89.94 95 ARG A N 1
ATOM 717 C CA . ARG A 1 95 ? -18.678 10.381 -13.984 1.00 89.94 95 ARG A CA 1
ATOM 718 C C . ARG A 1 95 ? -17.889 9.070 -13.970 1.00 89.94 95 ARG A C 1
ATOM 720 O O . ARG A 1 95 ? -18.465 8.027 -13.682 1.00 89.94 95 ARG A O 1
ATOM 727 N N . LEU A 1 96 ? -16.590 9.128 -14.274 1.00 87.12 96 LEU A N 1
ATOM 728 C CA . LEU A 1 96 ? -15.724 7.947 -14.279 1.00 87.12 96 LEU A CA 1
ATOM 729 C C . LEU A 1 96 ? -15.581 7.351 -12.875 1.00 87.12 96 LEU A C 1
ATOM 731 O O . LEU A 1 96 ? -15.738 6.145 -12.713 1.00 87.12 96 LEU A O 1
ATOM 735 N N . PHE A 1 97 ? -15.349 8.197 -11.867 1.00 89.81 97 PHE A N 1
ATOM 736 C CA . PHE A 1 97 ? -15.266 7.752 -10.480 1.00 89.81 97 PHE A CA 1
ATOM 737 C C . PHE A 1 97 ? -16.575 7.089 -10.043 1.00 89.81 97 PHE A C 1
ATOM 739 O O . PHE A 1 97 ? -16.555 5.975 -9.527 1.00 89.81 97 PHE A O 1
ATOM 746 N N . LYS A 1 98 ? -17.719 7.737 -10.307 1.00 89.25 98 LYS A N 1
ATOM 747 C CA . LYS A 1 98 ? -19.044 7.203 -9.958 1.00 89.25 98 LYS A CA 1
ATOM 748 C C . LYS A 1 98 ? -19.292 5.829 -10.576 1.00 89.25 98 LYS A C 1
ATOM 750 O O . LYS A 1 98 ? -19.670 4.923 -9.851 1.00 89.25 98 LYS A O 1
ATOM 755 N N . ALA A 1 99 ? -18.984 5.648 -11.862 1.00 87.75 99 ALA A N 1
ATOM 756 C CA . ALA A 1 99 ? -19.146 4.357 -12.531 1.00 87.75 99 ALA A CA 1
ATOM 757 C C . ALA A 1 99 ? -18.328 3.236 -11.860 1.00 87.75 99 ALA A C 1
ATOM 759 O O . ALA A 1 99 ? -18.834 2.135 -11.664 1.00 87.75 99 ALA A O 1
ATOM 760 N N . ILE A 1 100 ? -17.083 3.515 -11.465 1.00 85.50 100 ILE A N 1
ATOM 761 C CA . ILE A 1 100 ? -16.232 2.538 -10.767 1.00 85.50 100 ILE A CA 1
ATOM 762 C C . ILE A 1 100 ? -16.745 2.279 -9.348 1.00 85.50 100 ILE A C 1
ATOM 764 O O . ILE A 1 100 ? -16.801 1.133 -8.908 1.00 85.50 100 ILE A O 1
ATOM 768 N N . ALA A 1 101 ? -17.152 3.332 -8.640 1.00 85.94 101 ALA A N 1
ATOM 769 C CA . ALA A 1 101 ? -17.724 3.229 -7.304 1.00 85.94 101 ALA A CA 1
ATOM 770 C C . ALA A 1 101 ? -19.041 2.438 -7.293 1.00 85.94 101 ALA A C 1
ATOM 772 O O . ALA A 1 101 ? -19.317 1.741 -6.319 1.00 85.94 101 ALA A O 1
ATOM 773 N N . ASP A 1 102 ? -19.842 2.531 -8.355 1.00 86.31 102 ASP A N 1
ATOM 774 C CA . ASP A 1 102 ? -21.076 1.765 -8.525 1.00 86.31 102 ASP A CA 1
ATOM 775 C C . ASP A 1 102 ? -20.767 0.277 -8.723 1.00 86.31 102 ASP A C 1
ATOM 777 O O . ASP A 1 102 ? -21.287 -0.542 -7.969 1.00 86.31 102 ASP A O 1
ATOM 781 N N . VAL A 1 103 ? -19.819 -0.067 -9.604 1.00 85.44 103 VAL A N 1
ATOM 782 C CA . VAL A 1 103 ? -19.344 -1.456 -9.772 1.00 85.44 103 VAL A CA 1
ATOM 783 C C . VAL A 1 103 ? -18.791 -2.021 -8.461 1.00 85.44 103 VAL A C 1
ATOM 785 O O . VAL A 1 103 ? -19.119 -3.140 -8.075 1.00 85.44 103 VAL A O 1
ATOM 788 N N . ALA A 1 104 ? -17.978 -1.248 -7.737 1.00 84.81 104 ALA A N 1
ATOM 789 C CA . ALA A 1 104 ? -17.448 -1.671 -6.444 1.00 84.81 104 ALA A CA 1
ATOM 790 C C . ALA A 1 104 ? -18.562 -1.883 -5.401 1.00 84.81 104 ALA A C 1
ATOM 792 O O . ALA A 1 104 ? -18.458 -2.778 -4.564 1.00 84.81 104 ALA A O 1
ATOM 793 N N . ARG A 1 105 ? -19.646 -1.100 -5.457 1.00 82.62 105 ARG A N 1
ATOM 794 C CA . ARG A 1 105 ? -20.802 -1.233 -4.556 1.00 82.62 105 ARG A CA 1
ATOM 795 C C . ARG A 1 105 ? -21.692 -2.427 -4.892 1.00 82.62 105 ARG A C 1
ATOM 797 O O . ARG A 1 105 ? -22.335 -2.950 -3.991 1.00 82.62 105 ARG A O 1
ATOM 804 N N . GLU A 1 106 ? -21.739 -2.825 -6.156 1.00 84.19 106 GLU A N 1
ATOM 805 C CA . GLU A 1 106 ? -22.462 -4.011 -6.631 1.00 84.19 106 GLU A CA 1
ATOM 806 C C . GLU A 1 106 ? -21.675 -5.313 -6.419 1.00 84.19 106 GLU A C 1
ATOM 808 O O . GLU A 1 106 ? -22.204 -6.398 -6.652 1.00 84.19 106 GLU A O 1
ATOM 813 N N . SER A 1 107 ? -20.419 -5.229 -5.970 1.00 85.31 107 SER A N 1
ATOM 814 C CA . SER A 1 107 ? -19.597 -6.412 -5.723 1.00 85.31 107 SER A CA 1
ATOM 815 C C . SER A 1 107 ? -20.148 -7.273 -4.581 1.00 85.31 107 SER A C 1
ATOM 817 O O . SER A 1 107 ? -20.477 -6.784 -3.506 1.00 85.31 107 SER A O 1
ATOM 819 N N . GLU A 1 108 ? -20.209 -8.587 -4.792 1.00 86.62 108 GLU A N 1
ATOM 820 C CA . GLU A 1 108 ? -20.678 -9.539 -3.773 1.00 86.62 108 GLU A CA 1
ATOM 821 C C . GLU A 1 108 ? -19.622 -9.792 -2.682 1.00 86.62 108 GLU A C 1
ATOM 823 O O . GLU A 1 108 ? -19.945 -10.064 -1.518 1.00 86.62 108 GLU A O 1
ATOM 828 N N . ALA A 1 109 ? -18.347 -9.677 -3.060 1.00 88.00 109 ALA A N 1
ATOM 829 C CA . ALA A 1 109 ? -17.201 -9.879 -2.192 1.00 88.00 109 ALA A CA 1
ATOM 830 C C . ALA A 1 109 ? -16.070 -8.898 -2.521 1.00 88.00 109 ALA A C 1
ATOM 832 O O . ALA A 1 109 ? -15.833 -8.560 -3.681 1.00 88.00 109 ALA A O 1
ATOM 833 N N . ALA A 1 110 ? -15.331 -8.502 -1.487 1.00 89.25 110 ALA A N 1
ATOM 834 C CA . ALA A 1 110 ? -14.143 -7.670 -1.575 1.00 89.25 110 ALA A CA 1
ATOM 835 C C . ALA A 1 110 ? -12.955 -8.383 -0.921 1.00 89.25 110 ALA A C 1
ATOM 837 O O . ALA A 1 110 ? -13.053 -8.880 0.201 1.00 89.25 110 ALA A O 1
ATOM 838 N N . PHE A 1 111 ? -11.818 -8.390 -1.614 1.00 92.38 111 PHE A N 1
ATOM 839 C CA . PHE A 1 111 ? -10.539 -8.857 -1.087 1.00 92.38 111 PHE A CA 1
ATOM 840 C C . PHE A 1 111 ? -9.637 -7.644 -0.911 1.00 92.38 111 PHE A C 1
ATOM 842 O O . PHE A 1 111 ? -9.302 -6.978 -1.891 1.00 92.38 111 PHE A O 1
ATOM 849 N N . ILE A 1 112 ? -9.284 -7.331 0.333 1.00 93.31 112 ILE A N 1
ATOM 850 C CA . ILE A 1 112 ? -8.578 -6.093 0.667 1.00 93.31 112 ILE A CA 1
ATOM 851 C C . ILE A 1 112 ? -7.273 -6.384 1.393 1.00 93.31 112 ILE A C 1
ATOM 853 O O . ILE A 1 112 ? -7.183 -7.304 2.205 1.00 93.31 112 ILE A O 1
ATOM 857 N N . GLY A 1 113 ? -6.252 -5.582 1.101 1.00 95.06 113 GLY A N 1
ATOM 858 C CA . GLY A 1 113 ? -5.035 -5.565 1.899 1.00 95.06 113 GLY A CA 1
ATOM 859 C C . GLY A 1 113 ? -5.289 -4.937 3.267 1.00 95.06 113 GLY A C 1
ATOM 860 O O . GLY A 1 113 ? -6.159 -4.079 3.408 1.00 95.06 113 GLY A O 1
ATOM 861 N N . ILE A 1 114 ? -4.503 -5.354 4.258 1.00 97.75 114 ILE A N 1
ATOM 862 C CA . ILE A 1 114 ? -4.430 -4.686 5.562 1.00 97.75 114 ILE A CA 1
ATOM 863 C C . ILE A 1 114 ? -3.054 -4.025 5.656 1.00 97.75 114 ILE A C 1
ATOM 865 O O . ILE A 1 114 ? -2.015 -4.701 5.574 1.00 97.75 114 ILE A O 1
ATOM 869 N N . GLY A 1 115 ? -3.041 -2.700 5.761 1.00 97.06 115 GLY A N 1
ATOM 870 C CA . GLY A 1 115 ? -1.823 -1.918 5.929 1.00 97.06 115 GLY A CA 1
ATOM 871 C C . GLY A 1 115 ? -1.529 -1.655 7.394 1.00 97.06 115 GLY A C 1
ATOM 872 O O . GLY A 1 115 ? -2.435 -1.528 8.213 1.00 97.06 115 GLY A O 1
ATOM 873 N N . ARG A 1 116 ? -0.241 -1.565 7.724 1.00 97.31 116 ARG A N 1
ATOM 874 C CA . ARG A 1 116 ? 0.224 -1.032 9.010 1.00 97.31 116 ARG A CA 1
ATOM 875 C C . ARG A 1 116 ? 0.264 0.491 8.954 1.00 97.31 116 ARG A C 1
ATOM 877 O O . ARG A 1 116 ? 0.421 1.052 7.871 1.00 97.31 116 ARG A O 1
ATOM 884 N N . ILE A 1 117 ? 0.201 1.137 10.113 1.00 97.81 117 ILE A N 1
ATOM 885 C CA . ILE A 1 117 ? 0.524 2.560 10.251 1.00 97.81 117 ILE A CA 1
ATOM 886 C C . ILE A 1 117 ? 1.765 2.689 11.130 1.00 97.81 117 ILE A C 1
ATOM 888 O O . ILE A 1 117 ? 1.719 2.490 12.339 1.00 97.81 117 ILE A O 1
ATOM 892 N N . ASP A 1 118 ? 2.885 2.993 10.486 1.00 97.19 118 ASP A N 1
ATOM 893 C CA . ASP A 1 118 ? 4.174 3.313 11.084 1.00 97.19 118 ASP A CA 1
ATOM 894 C C . ASP A 1 118 ? 5.042 4.044 10.043 1.00 97.19 118 ASP A C 1
ATOM 896 O O . ASP A 1 118 ? 4.621 4.288 8.908 1.00 97.19 118 ASP A O 1
ATOM 900 N N . ARG A 1 119 ? 6.286 4.376 10.399 1.00 96.88 119 ARG A N 1
ATOM 901 C CA . ARG A 1 119 ? 7.232 5.027 9.475 1.00 96.88 119 ARG A CA 1
ATOM 902 C C . ARG A 1 119 ? 7.671 4.141 8.308 1.00 96.88 119 ARG A C 1
ATOM 904 O O . ARG A 1 119 ? 8.363 4.628 7.427 1.00 96.88 119 ARG A O 1
ATOM 911 N N . GLN A 1 120 ? 7.294 2.869 8.278 1.00 96.31 120 GLN A N 1
ATOM 912 C CA . GLN A 1 120 ? 7.586 1.923 7.203 1.00 96.31 120 GLN A CA 1
ATOM 913 C C . GLN A 1 120 ? 6.309 1.533 6.430 1.00 96.31 120 GLN A C 1
ATOM 915 O O . GLN A 1 120 ? 6.322 0.597 5.626 1.00 96.31 120 GLN A O 1
ATOM 920 N N . ALA A 1 121 ? 5.184 2.202 6.692 1.00 94.81 121 ALA A N 1
ATOM 921 C CA . ALA A 1 121 ? 3.921 1.983 6.009 1.00 94.81 121 ALA A CA 1
ATOM 922 C C . ALA A 1 121 ? 3.990 2.471 4.561 1.00 94.81 121 ALA A C 1
ATOM 924 O O . ALA A 1 121 ? 4.519 3.547 4.289 1.00 94.81 121 ALA A O 1
ATOM 925 N N . THR A 1 122 ? 3.374 1.723 3.644 1.00 93.75 122 THR A N 1
ATOM 926 C CA . THR A 1 122 ? 3.271 2.096 2.224 1.00 93.75 122 THR A CA 1
ATOM 927 C C . THR A 1 122 ? 2.612 3.462 2.037 1.00 93.75 122 THR A C 1
ATOM 929 O O . THR A 1 122 ? 3.097 4.250 1.236 1.00 93.75 122 THR A O 1
ATOM 932 N N . LEU A 1 123 ? 1.580 3.797 2.830 1.00 94.12 123 LEU A N 1
ATOM 933 C CA . LEU A 1 123 ? 0.952 5.127 2.795 1.00 94.12 123 LEU A CA 1
ATOM 934 C C . LEU A 1 123 ? 1.969 6.269 2.951 1.00 94.12 123 LEU A C 1
ATOM 936 O O . LEU A 1 123 ? 1.832 7.303 2.306 1.00 94.12 123 LEU A O 1
ATOM 940 N N . PHE A 1 124 ? 2.991 6.080 3.785 1.00 96.56 124 PHE A N 1
ATOM 941 C CA . PHE A 1 124 ? 4.012 7.091 4.036 1.00 96.56 124 PHE A CA 1
ATOM 942 C C . PHE A 1 124 ? 5.211 6.972 3.086 1.00 96.56 124 PHE A C 1
ATOM 944 O O . PHE A 1 124 ? 5.637 7.970 2.513 1.00 96.56 124 PHE A O 1
ATOM 951 N N . GLN A 1 125 ? 5.737 5.758 2.893 1.00 96.38 125 GLN A N 1
ATOM 952 C CA . GLN A 1 125 ? 6.919 5.508 2.056 1.00 96.38 125 GLN A CA 1
ATOM 953 C C . GLN A 1 125 ? 6.686 5.869 0.584 1.00 96.38 125 GLN A C 1
ATOM 955 O O . GLN A 1 125 ? 7.595 6.376 -0.067 1.00 96.38 125 GLN A O 1
ATOM 960 N N . ASP A 1 126 ? 5.460 5.689 0.090 1.00 93.38 126 ASP A N 1
ATOM 961 C CA . ASP A 1 126 ? 5.079 6.052 -1.278 1.00 93.38 126 ASP A CA 1
ATOM 962 C C . ASP A 1 126 ? 4.524 7.489 -1.369 1.00 93.38 126 ASP A C 1
ATOM 964 O O . ASP A 1 126 ? 3.994 7.890 -2.403 1.00 93.38 126 ASP A O 1
ATOM 968 N N . HIS A 1 127 ? 4.646 8.279 -0.294 1.00 93.06 127 HIS A N 1
ATOM 969 C CA . HIS A 1 127 ? 4.250 9.689 -0.222 1.00 93.06 127 HIS A CA 1
ATOM 970 C C . HIS A 1 127 ? 2.756 9.971 -0.472 1.00 93.06 127 HIS A C 1
ATOM 972 O O . HIS A 1 127 ? 2.399 11.055 -0.933 1.00 93.06 127 HIS A O 1
ATOM 978 N N . PHE A 1 128 ? 1.861 9.034 -0.132 1.00 93.69 128 PHE A N 1
ATOM 979 C CA . PHE A 1 128 ? 0.415 9.304 -0.136 1.00 93.69 128 PHE A CA 1
ATOM 980 C C . PHE A 1 128 ? -0.021 10.210 1.021 1.00 93.69 128 PHE A C 1
ATOM 982 O O . PHE A 1 128 ? -1.062 10.857 0.925 1.00 93.69 128 PHE A O 1
ATOM 989 N N . ILE A 1 129 ? 0.753 10.234 2.108 1.00 96.00 129 ILE A N 1
ATOM 990 C CA . ILE A 1 129 ? 0.560 11.123 3.257 1.00 96.00 129 ILE A CA 1
ATOM 991 C C . ILE A 1 129 ? 1.875 11.813 3.623 1.00 96.00 129 ILE A C 1
ATOM 993 O O . ILE A 1 129 ? 2.962 11.275 3.393 1.00 96.00 129 ILE A O 1
ATOM 997 N N . SER A 1 130 ? 1.781 13.000 4.214 1.00 96.31 130 SER A N 1
ATOM 998 C CA . SER A 1 130 ? 2.941 13.761 4.684 1.00 96.31 130 SER A CA 1
ATOM 999 C C . SER A 1 130 ? 3.443 13.279 6.051 1.00 96.31 130 SER A C 1
ATOM 1001 O O . SER A 1 130 ? 2.769 12.534 6.763 1.00 96.31 130 SER A O 1
ATOM 1003 N N . GLU A 1 131 ? 4.630 13.738 6.462 1.00 97.62 131 GLU A N 1
ATOM 1004 C CA . GLU A 1 131 ? 5.165 13.438 7.798 1.00 97.62 131 GLU A CA 1
ATOM 1005 C C . GLU A 1 131 ? 4.259 13.969 8.916 1.00 97.62 131 GLU A C 1
ATOM 1007 O O . GLU A 1 131 ? 3.978 13.241 9.863 1.00 97.62 131 GLU A O 1
ATOM 1012 N N . SER A 1 132 ? 3.702 15.177 8.770 1.00 97.38 132 SER A N 1
ATOM 1013 C CA . SER A 1 132 ? 2.768 15.730 9.760 1.00 97.38 132 SER A CA 1
ATOM 1014 C C . SER A 1 132 ? 1.475 14.922 9.869 1.00 97.38 132 SER A C 1
ATOM 1016 O O . SER A 1 132 ? 0.885 14.829 10.942 1.00 97.38 132 SER A O 1
ATOM 1018 N N . GLU A 1 133 ? 1.017 14.345 8.759 1.00 97.19 133 GLU A N 1
ATOM 1019 C CA . GLU A 1 133 ? -0.182 13.508 8.738 1.00 97.19 133 GLU A CA 1
ATOM 1020 C C . GLU A 1 133 ? 0.089 12.130 9.351 1.00 97.19 133 GLU A C 1
ATOM 1022 O O . GLU A 1 133 ? -0.745 11.618 10.099 1.00 97.19 133 GLU A O 1
ATOM 1027 N N . LEU A 1 134 ? 1.271 11.551 9.108 1.00 97.88 134 LEU A N 1
ATOM 1028 C CA . LEU A 1 134 ? 1.704 10.347 9.812 1.00 97.88 134 LEU A CA 1
ATOM 1029 C C . LEU A 1 134 ? 1.822 10.603 11.320 1.00 97.88 134 LEU A C 1
ATOM 1031 O O . LEU A 1 134 ? 1.329 9.801 12.110 1.00 97.88 134 LEU A O 1
ATOM 1035 N N . ASP A 1 135 ? 2.433 11.713 11.730 1.00 98.25 135 ASP A N 1
ATOM 1036 C CA . ASP A 1 135 ? 2.565 12.063 13.144 1.00 98.25 135 ASP A CA 1
ATOM 1037 C C . ASP A 1 135 ? 1.188 12.284 13.802 1.00 98.25 135 ASP A C 1
ATOM 1039 O O . ASP A 1 135 ? 0.983 11.857 14.940 1.00 98.25 135 ASP A O 1
ATOM 1043 N N . GLU A 1 136 ? 0.204 12.854 13.086 1.00 97.94 136 GLU A N 1
ATOM 1044 C CA . GLU A 1 136 ? -1.188 12.922 13.563 1.00 97.94 136 GLU A CA 1
ATOM 1045 C C . GLU A 1 136 ? -1.768 11.518 13.803 1.00 97.94 136 GLU A C 1
ATOM 1047 O O . GLU A 1 136 ? -2.372 11.268 14.849 1.00 97.94 136 GLU A O 1
ATOM 1052 N N . LEU A 1 137 ? -1.585 10.591 12.857 1.00 98.00 137 LEU A N 1
ATOM 1053 C CA . LEU A 1 137 ? -2.066 9.214 12.994 1.00 98.00 137 LEU A CA 1
ATOM 1054 C C . LEU A 1 137 ? -1.424 8.499 14.185 1.00 98.00 137 LEU A C 1
ATOM 1056 O O . LEU A 1 137 ? -2.129 7.878 14.982 1.00 98.00 137 LEU A O 1
ATOM 1060 N N . LEU A 1 138 ? -0.102 8.606 14.329 1.00 97.69 138 LEU A N 1
ATOM 1061 C CA . LEU A 1 138 ? 0.636 7.998 15.436 1.00 97.69 138 LEU A CA 1
ATOM 1062 C C . LEU A 1 138 ? 0.215 8.601 16.782 1.00 97.69 138 LEU A C 1
ATOM 1064 O O . LEU A 1 138 ? -0.004 7.861 17.740 1.00 97.69 138 LEU A O 1
ATOM 1068 N N . GLY A 1 139 ? 0.019 9.922 16.843 1.00 97.44 139 GLY A N 1
ATOM 1069 C CA . GLY A 1 139 ? -0.490 10.619 18.027 1.00 97.44 139 GLY A CA 1
ATOM 1070 C C . GLY A 1 139 ? -1.914 10.209 18.421 1.00 97.44 139 GLY A C 1
ATOM 1071 O O . GLY A 1 139 ? -2.282 10.312 19.588 1.00 97.44 139 GLY A O 1
ATOM 1072 N N . ARG A 1 140 ? -2.702 9.695 17.469 1.00 97.06 140 ARG A N 1
ATOM 1073 C CA . ARG A 1 140 ? -4.042 9.118 17.686 1.00 97.06 140 ARG A CA 1
ATOM 1074 C C . ARG A 1 140 ? -4.030 7.597 17.864 1.00 97.06 140 ARG A C 1
ATOM 1076 O O . ARG A 1 140 ? -5.088 6.971 17.834 1.00 97.06 140 ARG A O 1
ATOM 1083 N N . GLU A 1 141 ? -2.850 7.008 18.043 1.00 96.94 141 GLU A N 1
ATOM 1084 C CA . GLU A 1 141 ? -2.648 5.568 18.229 1.00 96.94 141 GLU A CA 1
ATOM 1085 C C . GLU A 1 141 ? -3.198 4.706 17.080 1.00 96.94 141 GLU A C 1
ATOM 1087 O O . GLU A 1 141 ? -3.679 3.584 17.289 1.00 96.94 141 GLU A O 1
ATOM 1092 N N . ALA A 1 142 ? -3.129 5.227 15.855 1.00 98.12 142 ALA A N 1
ATOM 1093 C CA . ALA A 1 142 ? -3.430 4.455 14.663 1.00 98.12 142 ALA A CA 1
ATOM 1094 C C . ALA A 1 142 ? -2.414 3.316 14.509 1.00 98.12 142 ALA A C 1
ATOM 1096 O O . ALA A 1 142 ? -1.210 3.525 14.648 1.00 98.12 142 ALA A O 1
ATOM 1097 N N . VAL A 1 143 ? -2.896 2.108 14.222 1.00 97.94 143 VAL A N 1
ATOM 1098 C CA . VAL A 1 143 ? -2.037 0.915 14.081 1.00 97.94 143 VAL A CA 1
ATOM 1099 C C . VAL A 1 143 ? -2.169 0.236 12.730 1.00 97.94 143 VAL A C 1
ATOM 1101 O O . VAL A 1 143 ? -1.276 -0.509 12.328 1.00 97.94 143 VAL A O 1
ATOM 1104 N N . GLY A 1 144 ? -3.257 0.495 12.012 1.00 97.62 144 GLY A N 1
ATOM 1105 C CA . GLY A 1 144 ? -3.499 -0.105 10.713 1.00 97.62 144 GLY A CA 1
ATOM 1106 C C . GLY A 1 144 ? -4.505 0.669 9.890 1.00 97.62 144 GLY A C 1
ATOM 1107 O O . GLY A 1 144 ? -5.135 1.597 10.382 1.00 97.62 144 GLY A O 1
ATOM 1108 N N . GLU A 1 145 ? -4.657 0.280 8.636 1.00 97.31 145 GLU A N 1
ATOM 1109 C CA . GLU A 1 145 ? -5.613 0.876 7.711 1.00 97.31 145 GLU A CA 1
ATOM 1110 C C . GLU A 1 145 ? -6.259 -0.188 6.826 1.00 97.31 145 GLU A C 1
ATOM 1112 O O . GLU A 1 145 ? -5.662 -1.233 6.543 1.00 97.31 145 GLU A O 1
ATOM 1117 N N . LEU A 1 146 ? -7.488 0.098 6.404 1.00 95.88 146 LEU A N 1
ATOM 1118 C CA . LEU A 1 146 ? -8.198 -0.644 5.371 1.00 95.88 146 LEU A CA 1
ATOM 1119 C C . LEU A 1 146 ? -8.606 0.347 4.281 1.00 95.88 146 LEU A C 1
ATOM 1121 O O . LEU A 1 146 ? -9.388 1.255 4.551 1.00 95.88 146 LEU A O 1
ATOM 1125 N N . LEU A 1 147 ? -8.128 0.174 3.047 1.00 93.50 147 LEU A N 1
ATOM 1126 C CA . LEU A 1 147 ? -8.476 1.043 1.907 1.00 93.50 147 LEU A CA 1
ATOM 1127 C C . LEU A 1 147 ? -8.174 2.541 2.146 1.00 93.50 147 LEU A C 1
ATOM 1129 O O . LEU A 1 147 ? -8.884 3.409 1.644 1.00 93.50 147 LEU A O 1
ATOM 1133 N N . GLY A 1 148 ? -7.148 2.859 2.926 1.00 94.50 148 GLY A N 1
ATOM 1134 C CA . GLY A 1 148 ? -6.774 4.208 3.347 1.00 94.50 148 GLY A CA 1
ATOM 1135 C C . GLY A 1 148 ? -7.473 4.689 4.621 1.00 94.50 148 GLY A C 1
ATOM 1136 O O . GLY A 1 148 ? -7.095 5.736 5.136 1.00 94.50 148 GLY A O 1
ATOM 1137 N N . TRP A 1 149 ? -8.458 3.955 5.152 1.00 96.12 149 TRP A N 1
ATOM 1138 C CA . TRP A 1 149 ? -9.183 4.324 6.372 1.00 96.12 149 TRP A CA 1
ATOM 1139 C C . TRP A 1 149 ? -8.399 3.881 7.616 1.00 96.12 149 TRP A C 1
ATOM 1141 O O . TRP A 1 149 ? -8.288 2.674 7.853 1.00 96.12 149 TRP A O 1
ATOM 1151 N N . PRO A 1 150 ? -7.850 4.815 8.415 1.00 97.25 150 PRO A N 1
ATOM 1152 C CA . PRO A 1 150 ? -7.015 4.488 9.564 1.00 97.25 150 PRO A CA 1
ATOM 1153 C C . PRO A 1 150 ? -7.842 3.949 10.735 1.00 97.25 150 PRO A C 1
ATOM 1155 O O . PRO A 1 150 ? -8.898 4.484 11.071 1.00 97.25 150 PRO A O 1
ATOM 1158 N N . LEU A 1 151 ? -7.313 2.921 11.392 1.00 97.81 151 LEU A N 1
ATOM 1159 C CA . LEU A 1 151 ? -7.899 2.220 12.528 1.00 97.81 151 LEU A CA 1
ATOM 1160 C C . LEU A 1 151 ? -7.006 2.343 13.766 1.00 97.81 151 LEU A C 1
ATOM 1162 O O . LEU A 1 151 ? -5.779 2.198 13.692 1.00 97.81 151 LEU A O 1
ATOM 1166 N N . ASN A 1 152 ? -7.631 2.535 14.926 1.00 97.75 152 ASN A N 1
ATOM 1167 C CA . ASN A 1 152 ? -6.960 2.396 16.219 1.00 97.75 152 ASN A CA 1
ATOM 1168 C C . ASN A 1 152 ? -6.881 0.919 16.661 1.00 97.75 152 ASN A C 1
ATOM 1170 O O . ASN A 1 152 ? -7.416 0.022 16.010 1.00 97.75 152 ASN A O 1
ATOM 1174 N N . ARG A 1 153 ? -6.255 0.640 17.814 1.00 96.75 153 ARG A N 1
ATOM 1175 C CA . ARG A 1 153 ? -6.104 -0.732 18.359 1.00 96.75 153 ARG A CA 1
ATOM 1176 C C . ARG A 1 153 ? -7.412 -1.464 18.683 1.00 96.75 153 ARG A C 1
ATOM 1178 O O . ARG A 1 153 ? -7.397 -2.690 18.828 1.00 96.75 153 ARG A O 1
ATOM 1185 N N . ARG A 1 154 ? -8.517 -0.730 18.842 1.00 96.75 154 ARG A N 1
ATOM 1186 C CA . ARG A 1 154 ? -9.863 -1.291 19.036 1.00 96.75 154 ARG A CA 1
ATOM 1187 C C . ARG A 1 154 ? -10.556 -1.605 17.709 1.00 96.75 154 ARG A C 1
ATOM 1189 O O . ARG A 1 154 ? -11.612 -2.222 17.724 1.00 96.75 154 ARG A O 1
ATOM 1196 N N . GLY A 1 155 ? -9.954 -1.224 16.583 1.00 96.00 155 GLY A N 1
ATOM 1197 C CA . GLY A 1 155 ? -10.548 -1.368 15.260 1.00 96.00 155 GLY A CA 1
ATOM 1198 C C . GLY A 1 155 ? -11.535 -0.263 14.906 1.00 96.00 155 GLY A C 1
ATOM 1199 O O . GLY A 1 155 ? -12.277 -0.410 13.940 1.00 96.00 155 GLY A O 1
ATOM 1200 N N . GLU A 1 156 ? -11.568 0.832 15.663 1.00 96.12 156 GLU A N 1
ATOM 1201 C CA . GLU A 1 156 ? -12.422 1.983 15.365 1.00 96.12 156 GLU A CA 1
ATOM 1202 C C . GLU A 1 156 ? -11.731 2.866 14.320 1.00 96.12 156 GLU A C 1
ATOM 1204 O O . GLU A 1 156 ? -10.524 3.115 14.417 1.00 96.12 156 GLU A O 1
ATOM 1209 N N . VAL A 1 157 ? -12.496 3.361 13.344 1.00 95.81 157 VAL A N 1
ATOM 1210 C CA . VAL A 1 157 ? -11.999 4.343 12.373 1.00 95.81 157 VAL A CA 1
ATOM 1211 C C . VAL A 1 157 ? -11.678 5.648 13.096 1.00 95.81 157 VAL A C 1
ATOM 1213 O O . VAL A 1 157 ? -12.492 6.177 13.853 1.00 95.81 157 VAL A O 1
ATOM 1216 N N . ILE A 1 158 ? -10.484 6.177 12.854 1.00 96.25 158 ILE A N 1
ATOM 1217 C CA . ILE A 1 158 ? -10.016 7.422 13.464 1.00 96.25 158 ILE A CA 1
ATOM 1218 C C . ILE A 1 158 ? -10.523 8.609 12.637 1.00 96.25 158 ILE A C 1
ATOM 1220 O O . ILE A 1 158 ? -10.213 8.706 11.453 1.00 96.25 158 ILE A O 1
ATOM 1224 N N . ASP A 1 159 ? -11.248 9.555 13.245 1.00 94.56 159 ASP A N 1
ATOM 1225 C CA . ASP A 1 159 ? -11.523 10.852 12.601 1.00 94.56 159 ASP A CA 1
ATOM 1226 C C . ASP A 1 159 ? -10.285 11.758 12.687 1.00 94.56 159 ASP A C 1
ATOM 1228 O O . ASP A 1 159 ? -9.874 12.189 13.770 1.00 94.56 159 ASP A O 1
ATOM 1232 N N . CYS A 1 160 ? -9.684 12.029 11.531 1.00 94.25 160 CYS A N 1
ATOM 1233 C CA . CYS A 1 160 ? -8.492 12.855 11.361 1.00 94.25 160 CYS A CA 1
ATOM 1234 C C . CYS A 1 160 ? -8.480 13.528 9.978 1.00 94.25 160 CYS A C 1
ATOM 1236 O O . CYS A 1 160 ? -9.388 13.338 9.158 1.00 94.25 160 CYS A O 1
ATOM 1238 N N . SER A 1 161 ? -7.436 14.316 9.704 1.00 93.12 161 SER A N 1
ATOM 1239 C CA . SER A 1 161 ? -7.259 15.002 8.416 1.00 93.12 161 SER A CA 1
ATOM 1240 C C . SER A 1 161 ? -7.293 14.054 7.205 1.00 93.12 161 SER A C 1
ATOM 1242 O O . SER A 1 161 ? -7.919 14.382 6.192 1.00 93.12 161 SER A O 1
ATOM 1244 N N . ILE A 1 162 ? -6.685 12.867 7.325 1.00 94.75 162 ILE A N 1
ATOM 1245 C CA . ILE A 1 162 ? -6.636 11.847 6.269 1.00 94.75 162 ILE A CA 1
ATOM 1246 C C . ILE A 1 162 ? -8.022 11.261 6.012 1.00 94.75 162 ILE A C 1
ATOM 1248 O O . ILE A 1 162 ? -8.484 11.291 4.875 1.00 94.75 162 ILE A O 1
ATOM 1252 N N . THR A 1 163 ? -8.725 10.791 7.045 1.00 94.38 163 THR A N 1
ATOM 1253 C CA . THR A 1 163 ? -10.057 10.159 6.924 1.00 94.38 163 THR A CA 1
ATOM 1254 C C . THR A 1 163 ? -11.051 11.040 6.170 1.00 94.38 163 THR A C 1
ATOM 1256 O O . THR A 1 163 ? -11.861 10.576 5.366 1.00 94.38 163 THR A O 1
ATOM 1259 N N . ARG A 1 164 ? -10.940 12.356 6.354 1.00 93.56 164 ARG A N 1
ATOM 1260 C CA . ARG A 1 164 ? -11.761 13.346 5.656 1.00 93.56 164 ARG A CA 1
ATOM 1261 C C . ARG A 1 164 ? -11.469 13.401 4.155 1.00 93.56 164 ARG A C 1
ATOM 1263 O O . ARG A 1 164 ? -12.397 13.630 3.383 1.00 93.56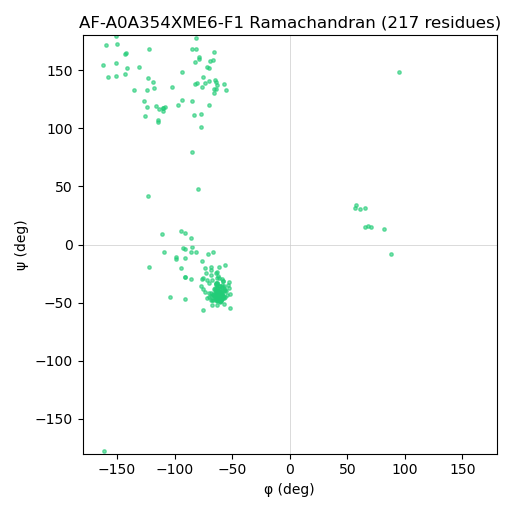 164 ARG A O 1
ATOM 1270 N N . ARG A 1 165 ? -10.239 13.114 3.720 1.00 95.50 165 ARG A N 1
ATOM 1271 C CA . ARG A 1 165 ? -9.749 13.235 2.332 1.00 95.50 165 ARG A CA 1
ATOM 1272 C C . ARG A 1 165 ? -9.497 11.910 1.602 1.00 95.50 165 ARG A C 1
ATOM 1274 O O . ARG A 1 165 ? -9.266 11.942 0.396 1.00 95.50 165 ARG A O 1
ATOM 1281 N N . VAL A 1 166 ? -9.598 10.761 2.273 1.00 95.25 166 VAL A N 1
ATOM 1282 C CA . VAL A 1 166 ? -9.567 9.440 1.616 1.00 95.25 166 VAL A CA 1
ATOM 1283 C C . VAL A 1 166 ? -10.650 9.370 0.541 1.00 95.25 166 VAL A C 1
ATOM 1285 O O . VAL A 1 166 ? -11.795 9.772 0.781 1.00 95.25 166 VAL A O 1
ATOM 1288 N N . THR A 1 167 ? -10.286 8.895 -0.648 1.00 94.12 167 THR A N 1
ATOM 1289 C CA . THR A 1 167 ? -11.182 8.853 -1.818 1.00 94.12 167 THR A CA 1
ATOM 1290 C C . THR A 1 167 ? -11.827 7.488 -2.036 1.00 94.12 167 THR A C 1
ATOM 1292 O O . THR A 1 167 ? -12.769 7.376 -2.819 1.00 94.12 167 THR A O 1
ATOM 1295 N N . SER A 1 168 ? -11.354 6.446 -1.349 1.00 91.75 168 SER A N 1
ATOM 1296 C CA . SER A 1 168 ? -11.965 5.122 -1.413 1.00 91.75 168 SER A CA 1
ATOM 1297 C C . SER A 1 168 ? -13.376 5.126 -0.806 1.00 91.75 168 SER A C 1
ATOM 1299 O O . SER A 1 168 ? -13.800 6.063 -0.119 1.00 91.75 168 SER A O 1
ATOM 1301 N N . LEU A 1 169 ? -14.138 4.065 -1.078 1.00 87.56 169 LEU A N 1
ATOM 1302 C CA . LEU A 1 169 ? -15.467 3.900 -0.498 1.00 87.56 169 LEU A CA 1
ATOM 1303 C C . LEU A 1 169 ? -15.376 3.767 1.037 1.00 87.56 169 LEU A C 1
ATOM 1305 O O . LEU A 1 169 ? -14.524 3.017 1.513 1.00 87.56 169 LEU A O 1
ATOM 1309 N N . PRO A 1 170 ? -16.262 4.433 1.807 1.00 86.25 170 PRO A N 1
ATOM 1310 C CA . PRO A 1 170 ? -16.310 4.283 3.262 1.00 86.25 170 PRO A CA 1
ATOM 1311 C C . PRO A 1 170 ? -16.521 2.832 3.690 1.00 86.25 170 PRO A C 1
ATOM 1313 O O . PRO A 1 170 ? -17.357 2.137 3.106 1.00 86.25 170 PRO A O 1
ATOM 1316 N N . LEU A 1 171 ? -15.804 2.390 4.727 1.00 83.69 171 LEU A N 1
ATOM 1317 C CA . LEU A 1 171 ? -15.850 1.004 5.207 1.00 83.69 171 LEU A CA 1
ATOM 1318 C C . LEU A 1 171 ? -17.269 0.561 5.589 1.00 83.69 171 LEU A C 1
ATOM 1320 O O . LEU A 1 171 ? -17.674 -0.567 5.308 1.00 83.69 171 LEU A O 1
ATOM 1324 N N . GLU A 1 172 ? -18.075 1.464 6.146 1.00 79.88 172 GLU A N 1
ATOM 1325 C CA . GLU A 1 172 ? -19.456 1.202 6.563 1.00 79.88 172 GLU A CA 1
ATOM 1326 C C . GLU A 1 172 ? -20.351 0.813 5.380 1.00 79.88 172 GLU A C 1
ATOM 1328 O O . GLU A 1 172 ? -21.327 0.075 5.540 1.00 79.88 172 GLU A O 1
ATOM 1333 N N . ARG A 1 173 ? -20.014 1.266 4.164 1.00 75.06 173 ARG A N 1
ATOM 1334 C CA . ARG A 1 173 ? -20.751 0.911 2.942 1.00 75.06 173 ARG A CA 1
ATOM 1335 C C . ARG A 1 173 ? -20.587 -0.564 2.580 1.00 75.06 173 ARG A C 1
ATOM 1337 O O . ARG A 1 173 ? -21.432 -1.096 1.861 1.00 75.06 173 ARG A O 1
ATOM 1344 N N . PHE A 1 174 ? -19.565 -1.236 3.107 1.00 72.69 174 PHE A N 1
ATOM 1345 C CA . PHE A 1 174 ? -19.317 -2.653 2.867 1.00 72.69 174 PHE A CA 1
ATOM 1346 C C . PHE A 1 174 ? -19.934 -3.583 3.917 1.00 72.69 174 PHE A C 1
ATOM 1348 O O . PHE A 1 174 ? -19.893 -4.792 3.719 1.00 72.69 174 PHE A O 1
ATOM 1355 N N . GLY A 1 175 ? -20.576 -3.075 4.978 1.00 64.31 175 GLY A N 1
ATOM 1356 C CA . GLY A 1 175 ? -21.017 -3.882 6.132 1.00 64.31 175 GLY A CA 1
ATOM 1357 C C . GLY A 1 175 ? -21.941 -5.079 5.831 1.00 64.31 175 GLY A C 1
ATOM 1358 O O . GLY A 1 175 ? -22.053 -5.998 6.642 1.00 64.31 175 GLY A O 1
ATOM 1359 N N . LYS A 1 176 ? -22.586 -5.128 4.656 1.00 66.38 176 LYS A N 1
ATOM 1360 C CA . LYS A 1 176 ? -23.363 -6.300 4.205 1.00 66.38 176 LYS A CA 1
ATOM 1361 C C . LYS A 1 176 ? -22.541 -7.305 3.386 1.00 66.38 176 LYS A C 1
ATOM 1363 O O . LYS A 1 176 ? -22.833 -8.499 3.450 1.00 66.38 176 LYS A O 1
ATOM 1368 N N . HIS A 1 177 ? -21.503 -6.857 2.689 1.00 80.12 177 HIS A N 1
ATOM 1369 C CA . HIS A 1 177 ? -20.719 -7.646 1.739 1.00 80.12 177 HIS A CA 1
ATOM 1370 C C . HIS A 1 177 ? -19.711 -8.571 2.437 1.00 80.12 177 HIS A C 1
ATOM 1372 O O . HIS A 1 177 ? -19.398 -8.413 3.622 1.00 80.12 177 HIS A O 1
ATOM 1378 N N . LEU A 1 178 ? -19.233 -9.589 1.719 1.00 86.19 178 LEU A N 1
ATOM 1379 C CA . LEU A 1 178 ? -18.140 -10.444 2.180 1.00 86.19 178 LEU A CA 1
ATOM 1380 C C . LEU A 1 178 ? -16.815 -9.695 2.014 1.00 86.19 178 LEU A C 1
ATOM 1382 O O . LEU A 1 178 ? -16.286 -9.629 0.912 1.00 86.19 178 LEU A O 1
ATOM 1386 N N . MET A 1 179 ? -16.271 -9.140 3.098 1.00 91.81 179 MET A N 1
ATOM 1387 C CA . MET A 1 179 ? -14.917 -8.580 3.092 1.00 91.81 179 MET A CA 1
ATOM 1388 C C . MET A 1 179 ? -13.913 -9.588 3.643 1.00 91.81 179 MET A C 1
ATOM 1390 O O . MET A 1 179 ? -14.021 -10.008 4.799 1.00 91.81 179 MET A O 1
ATOM 1394 N N . VAL A 1 180 ? -12.931 -9.957 2.824 1.00 95.56 180 VAL A N 1
ATOM 1395 C CA . VAL A 1 180 ? -11.821 -10.834 3.200 1.00 95.56 180 VAL A CA 1
ATOM 1396 C C . VAL A 1 180 ? -10.536 -10.014 3.242 1.00 95.56 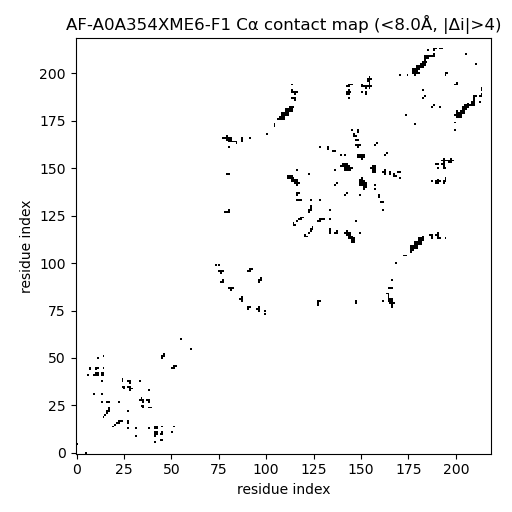180 VAL A C 1
ATOM 1398 O O . VAL A 1 180 ? -10.101 -9.469 2.227 1.00 95.56 180 VAL A O 1
ATOM 1401 N N . GLY A 1 181 ? -9.927 -9.921 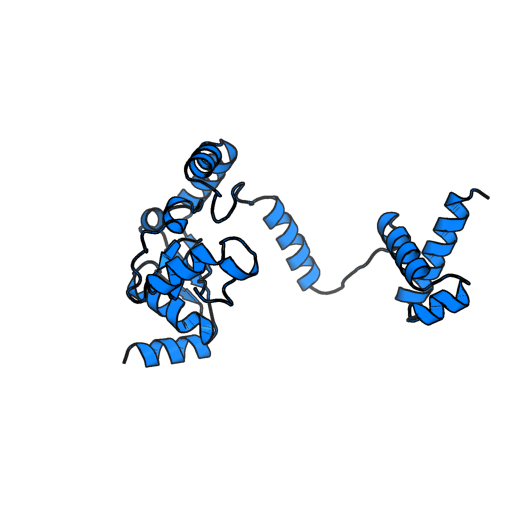4.422 1.00 96.56 181 GLY A N 1
ATOM 1402 C CA . GLY A 1 181 ? -8.630 -9.277 4.598 1.00 96.56 181 GLY A CA 1
ATOM 1403 C C . GLY A 1 181 ? -7.491 -10.210 4.196 1.00 96.56 181 GLY A C 1
ATOM 1404 O O . GLY A 1 181 ? -7.524 -11.398 4.512 1.00 96.56 181 GLY A O 1
ATOM 1405 N N . ILE A 1 182 ? -6.478 -9.676 3.519 1.00 98.25 182 ILE A N 1
ATOM 1406 C CA . ILE A 1 182 ? -5.269 -10.404 3.127 1.00 98.25 182 ILE A CA 1
ATOM 1407 C C . ILE A 1 182 ? -4.052 -9.639 3.642 1.00 98.25 182 ILE A C 1
ATOM 1409 O O . ILE A 1 182 ? -3.732 -8.550 3.159 1.00 98.25 182 ILE A O 1
ATOM 1413 N N . ALA A 1 183 ? -3.361 -10.203 4.626 1.00 97.81 183 ALA A N 1
ATOM 1414 C CA . ALA A 1 183 ? -2.112 -9.662 5.147 1.00 97.81 183 ALA A CA 1
ATOM 1415 C C . ALA A 1 183 ? -1.358 -10.726 5.941 1.00 97.81 183 ALA A C 1
ATOM 1417 O O . ALA A 1 183 ? -1.965 -11.638 6.484 1.00 97.81 183 ALA A O 1
ATOM 1418 N N . GLY A 1 184 ? -0.040 -10.584 6.026 1.00 96.75 184 GLY A N 1
ATOM 1419 C CA . GLY A 1 184 ? 0.837 -11.471 6.782 1.00 96.75 184 GLY A CA 1
ATOM 1420 C C . GLY A 1 184 ? 2.057 -10.713 7.294 1.00 96.75 184 GLY A C 1
ATOM 1421 O O . GLY A 1 184 ? 2.255 -9.545 6.941 1.00 96.75 184 GLY A O 1
ATOM 1422 N N . GLY A 1 185 ? 2.857 -11.376 8.121 1.00 96.62 185 GLY A N 1
ATOM 1423 C CA . GLY A 1 185 ? 4.035 -10.807 8.760 1.00 96.62 185 GLY A CA 1
ATOM 1424 C C . GLY A 1 185 ? 3.782 -10.271 10.170 1.00 96.62 185 GLY A C 1
ATOM 1425 O O . GLY A 1 185 ? 2.713 -9.762 10.517 1.00 96.62 185 GLY A O 1
ATOM 1426 N N . ARG A 1 186 ? 4.824 -10.369 11.001 1.00 96.25 186 ARG A N 1
ATOM 1427 C CA . ARG A 1 186 ? 4.827 -9.909 12.398 1.00 96.25 186 ARG A CA 1
ATOM 1428 C C . ARG A 1 186 ? 4.492 -8.425 12.534 1.00 96.25 186 ARG A C 1
ATOM 1430 O O . ARG A 1 186 ? 3.794 -8.028 13.459 1.00 96.25 186 ARG A O 1
ATOM 1437 N N . ASP A 1 187 ? 4.999 -7.612 11.619 1.00 96.44 187 ASP A N 1
ATOM 1438 C CA . ASP A 1 187 ? 4.831 -6.162 11.595 1.00 96.44 187 ASP A CA 1
ATOM 1439 C C . ASP A 1 187 ? 3.391 -5.726 11.294 1.00 96.44 187 ASP A C 1
ATOM 1441 O O . ASP A 1 187 ? 2.968 -4.661 11.740 1.00 96.44 187 ASP A O 1
ATOM 1445 N N . LYS A 1 188 ? 2.616 -6.556 10.588 1.00 97.50 188 LYS A N 1
ATOM 1446 C CA . LYS A 1 188 ? 1.200 -6.292 10.301 1.00 97.50 188 LYS A CA 1
ATOM 1447 C C . LYS A 1 188 ? 0.243 -6.869 11.339 1.00 97.50 188 LYS A C 1
ATOM 1449 O O . LYS A 1 188 ? -0.925 -6.487 11.336 1.00 97.50 188 LYS A O 1
ATOM 1454 N N . ALA A 1 189 ? 0.703 -7.727 12.251 1.00 97.56 189 ALA A N 1
ATOM 1455 C CA . ALA A 1 189 ? -0.149 -8.351 13.266 1.00 97.56 189 ALA A CA 1
ATOM 1456 C C . ALA A 1 189 ? -1.010 -7.347 14.072 1.00 97.56 189 ALA A C 1
ATOM 1458 O O . ALA A 1 189 ? -2.208 -7.601 14.212 1.00 97.56 189 ALA A O 1
ATOM 1459 N N . PRO A 1 190 ? -0.499 -6.175 14.519 1.00 97.44 190 PRO A N 1
ATOM 1460 C CA . PRO A 1 190 ? -1.329 -5.183 15.214 1.00 97.44 190 PRO A CA 1
ATOM 1461 C C . PRO A 1 190 ? -2.459 -4.613 14.345 1.00 97.44 190 PRO A C 1
ATOM 1463 O O . PRO A 1 190 ? -3.576 -4.430 14.828 1.00 97.44 190 PRO A O 1
ATOM 1466 N N . ALA A 1 191 ? -2.184 -4.363 13.062 1.00 98.19 191 ALA A N 1
ATOM 1467 C CA . ALA A 1 191 ? -3.166 -3.872 12.100 1.00 98.19 191 ALA A CA 1
ATOM 1468 C C . ALA A 1 191 ? -4.237 -4.927 11.793 1.00 98.19 191 ALA A C 1
ATOM 1470 O O . ALA A 1 191 ? -5.426 -4.614 11.753 1.00 98.19 191 ALA A O 1
ATOM 1471 N N . ILE A 1 192 ? -3.823 -6.188 11.630 1.00 98.25 192 ILE A N 1
ATOM 1472 C CA . ILE A 1 192 ? -4.735 -7.316 11.410 1.00 98.25 192 ILE A CA 1
ATOM 1473 C C . ILE A 1 192 ? -5.657 -7.483 12.621 1.00 98.25 192 ILE A C 1
ATOM 1475 O O . ILE A 1 192 ? -6.874 -7.557 12.462 1.00 98.25 192 ILE A O 1
ATOM 1479 N N . LEU A 1 193 ? -5.101 -7.476 13.835 1.00 97.81 193 LEU A N 1
ATOM 1480 C CA . LEU A 1 193 ? -5.883 -7.582 15.066 1.00 97.81 193 LEU A CA 1
ATOM 1481 C C . LEU A 1 193 ? -6.869 -6.414 15.224 1.00 97.81 193 LEU A C 1
ATOM 1483 O O . LEU A 1 193 ? -8.015 -6.637 15.612 1.00 97.81 193 LEU A O 1
ATOM 1487 N N . ALA A 1 194 ? -6.467 -5.185 14.887 1.00 97.81 194 ALA A N 1
ATOM 1488 C CA . ALA A 1 194 ? -7.374 -4.037 14.864 1.00 97.81 194 ALA A CA 1
ATOM 1489 C C . ALA A 1 194 ? -8.528 -4.239 13.867 1.00 97.81 194 ALA A C 1
ATOM 1491 O O . ALA A 1 194 ? -9.688 -4.063 14.235 1.00 97.81 194 ALA A O 1
ATOM 1492 N N . ALA A 1 195 ? -8.242 -4.673 12.637 1.00 96.62 195 ALA A N 1
ATOM 1493 C CA . ALA A 1 195 ? -9.269 -4.937 11.628 1.00 96.62 195 ALA A CA 1
ATOM 1494 C C . ALA A 1 195 ? -10.269 -6.024 12.070 1.00 96.62 195 ALA A C 1
ATOM 1496 O O . ALA A 1 195 ? -11.472 -5.881 11.841 1.00 96.62 195 ALA A O 1
ATOM 1497 N N . LEU A 1 196 ? -9.786 -7.076 12.745 1.00 95.31 196 LEU A N 1
ATOM 1498 C CA . LEU A 1 196 ? -10.622 -8.129 13.332 1.00 95.31 196 LEU A CA 1
ATOM 1499 C C . LEU A 1 196 ? -11.494 -7.600 14.480 1.00 95.31 196 LEU A C 1
ATOM 1501 O O . LEU A 1 196 ? -12.698 -7.848 14.491 1.00 95.31 196 LEU A O 1
ATOM 1505 N N . ARG A 1 197 ? -10.917 -6.841 15.424 1.00 95.62 197 ARG A N 1
ATOM 1506 C CA . ARG A 1 197 ? -11.649 -6.248 16.563 1.00 95.62 197 ARG A CA 1
ATOM 1507 C C . ARG A 1 197 ? -12.739 -5.276 16.120 1.00 95.62 197 ARG A C 1
ATOM 1509 O O . ARG A 1 197 ? -13.807 -5.254 16.721 1.00 95.62 197 ARG A O 1
ATOM 1516 N N . GLY A 1 198 ? -12.487 -4.528 15.049 1.00 93.50 198 GLY A N 1
ATOM 1517 C CA . GLY A 1 198 ? -13.458 -3.607 14.460 1.00 93.50 198 GLY A CA 1
ATOM 1518 C C . GLY A 1 198 ? -14.626 -4.295 13.747 1.00 93.50 198 GLY A C 1
ATOM 1519 O O . GLY A 1 198 ? -15.566 -3.621 13.341 1.00 93.50 198 GLY A O 1
ATOM 1520 N N . GLY A 1 199 ? -14.587 -5.622 13.572 1.00 92.38 199 GLY A N 1
ATOM 1521 C CA . GLY A 1 199 ? -15.662 -6.379 12.925 1.00 92.38 199 GLY A CA 1
ATOM 1522 C C . GLY A 1 199 ? -15.822 -6.088 11.429 1.00 92.38 199 GLY A C 1
ATOM 1523 O O . GLY A 1 199 ? -16.852 -6.419 10.847 1.00 92.38 199 GLY A O 1
ATOM 1524 N N . TRP A 1 200 ? -14.817 -5.475 10.795 1.00 91.62 200 TRP A N 1
ATOM 1525 C CA . TRP A 1 200 ? -14.858 -5.109 9.376 1.00 91.62 200 TRP A CA 1
ATOM 1526 C C . TRP A 1 200 ? -14.758 -6.328 8.457 1.00 91.62 200 TRP A C 1
ATOM 1528 O O . TRP A 1 200 ? -15.289 -6.328 7.349 1.00 91.62 200 TRP A O 1
ATOM 1538 N N . LEU A 1 201 ? -14.063 -7.373 8.903 1.00 93.00 201 LEU A N 1
ATOM 1539 C CA . LEU A 1 201 ? -13.730 -8.537 8.090 1.00 93.00 201 LEU A CA 1
ATOM 1540 C C . LEU A 1 201 ? -14.648 -9.717 8.414 1.00 93.00 201 LEU A C 1
ATOM 1542 O O . LEU A 1 201 ? -14.856 -10.058 9.5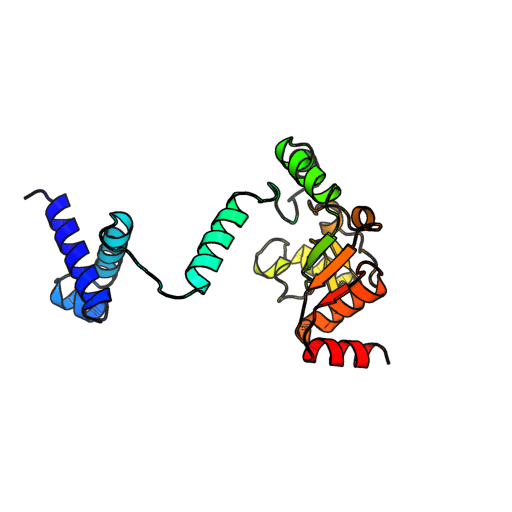76 1.00 93.00 2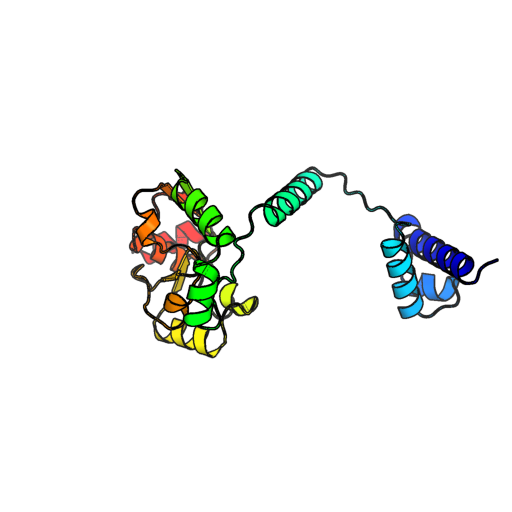01 LEU A O 1
ATOM 1546 N N . LYS A 1 202 ? -15.136 -10.393 7.371 1.00 91.75 202 LYS A N 1
ATOM 1547 C CA . LYS A 1 202 ? -15.835 -11.687 7.476 1.00 91.75 202 LYS A CA 1
ATOM 1548 C C . LYS A 1 202 ? -14.923 -12.877 7.168 1.00 91.75 202 LYS A C 1
ATOM 1550 O O . LYS A 1 202 ? -15.307 -14.018 7.401 1.00 91.75 202 LYS A O 1
ATOM 1555 N N . GLY A 1 203 ? -13.723 -12.618 6.650 1.00 94.00 203 GLY A N 1
ATOM 1556 C CA . GLY A 1 203 ? -12.679 -13.615 6.446 1.00 94.00 203 GLY A CA 1
ATOM 1557 C C . GLY A 1 203 ? -11.287 -12.996 6.539 1.00 94.00 203 GLY A C 1
ATOM 1558 O O . GLY A 1 203 ? -11.114 -11.797 6.317 1.00 94.00 203 GLY A O 1
ATOM 1559 N N . LEU A 1 204 ? -10.293 -13.824 6.853 1.00 97.25 204 LEU A N 1
ATOM 1560 C CA . LEU A 1 204 ? -8.883 -13.445 6.902 1.00 97.25 204 LEU A CA 1
ATOM 1561 C C . LEU A 1 204 ? -8.040 -14.519 6.209 1.00 97.25 204 LEU A C 1
ATOM 1563 O O . LEU A 1 204 ? -8.193 -15.706 6.488 1.00 97.25 204 LEU A O 1
ATOM 1567 N N . ILE A 1 205 ? -7.127 -14.084 5.345 1.00 98.06 205 ILE A N 1
ATOM 1568 C CA . ILE A 1 205 ? -6.046 -14.893 4.782 1.00 98.06 205 ILE A CA 1
ATOM 1569 C C . ILE A 1 205 ? -4.731 -14.317 5.316 1.00 98.06 205 ILE A C 1
ATOM 1571 O O . ILE A 1 205 ? -4.400 -13.165 5.034 1.00 98.06 205 ILE A O 1
ATOM 1575 N N . THR A 1 206 ? -3.998 -15.114 6.096 1.00 98.06 206 THR A N 1
ATOM 1576 C CA . THR A 1 206 ? -2.752 -14.712 6.765 1.00 98.06 206 THR A CA 1
ATOM 1577 C C . THR A 1 206 ? -1.730 -15.846 6.789 1.00 98.06 206 THR A C 1
ATOM 1579 O O . THR A 1 206 ? -2.078 -17.005 6.566 1.00 98.06 206 THR A O 1
ATOM 1582 N N . ASP A 1 207 ? -0.470 -15.512 7.068 1.00 97.75 207 ASP A N 1
ATOM 1583 C CA . ASP A 1 207 ? 0.575 -16.491 7.371 1.00 97.75 207 ASP A CA 1
ATOM 1584 C C . ASP A 1 207 ? 0.594 -16.898 8.857 1.00 97.75 207 ASP A C 1
ATOM 1586 O O . ASP A 1 207 ? -0.060 -16.288 9.710 1.00 97.75 207 ASP A O 1
ATOM 1590 N N . GLU A 1 208 ? 1.355 -17.956 9.154 1.00 97.88 208 GLU A N 1
ATOM 1591 C CA . GLU A 1 208 ? 1.524 -18.506 10.504 1.00 97.88 208 GLU A CA 1
ATOM 1592 C C . GLU A 1 208 ? 2.136 -17.490 11.479 1.00 97.88 208 GLU A C 1
ATOM 1594 O O . GLU A 1 208 ? 1.737 -17.431 12.643 1.00 97.88 208 GLU A O 1
ATOM 1599 N N . ILE A 1 209 ? 3.091 -16.683 11.012 1.00 97.81 209 ILE A N 1
ATOM 1600 C CA . ILE A 1 209 ? 3.833 -15.729 11.845 1.00 97.81 209 ILE A CA 1
ATOM 1601 C C . ILE A 1 209 ? 2.872 -14.680 12.403 1.00 97.81 209 ILE A C 1
ATOM 1603 O O . ILE A 1 209 ? 2.821 -14.461 13.613 1.00 97.81 209 ILE A O 1
ATOM 1607 N N . ALA A 1 210 ? 2.081 -14.053 11.533 1.00 97.75 210 ALA A N 1
ATOM 1608 C CA . ALA A 1 210 ? 1.060 -13.101 11.941 1.00 97.75 210 ALA A CA 1
ATOM 1609 C C . ALA A 1 210 ? -0.003 -13.768 12.821 1.00 97.75 210 ALA A C 1
ATOM 1611 O O . ALA A 1 210 ? -0.351 -13.207 13.857 1.00 97.75 210 ALA A O 1
ATOM 1612 N N . ALA A 1 211 ? -0.474 -14.972 12.470 1.00 97.81 211 ALA A N 1
ATOM 1613 C CA . ALA A 1 211 ? -1.484 -15.685 13.254 1.00 97.81 211 ALA A CA 1
ATOM 1614 C C . ALA A 1 211 ? -1.041 -15.932 14.707 1.00 97.81 211 ALA A C 1
ATOM 1616 O O . ALA A 1 211 ? -1.811 -15.662 15.627 1.00 97.81 211 ALA A O 1
ATOM 1617 N N . ARG A 1 212 ? 0.204 -16.379 14.930 1.00 97.75 212 ARG A N 1
ATOM 1618 C CA . ARG A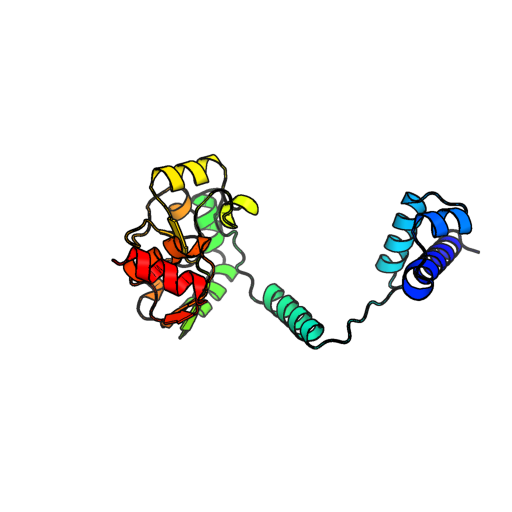 1 212 ? 0.759 -16.575 16.283 1.00 97.75 212 ARG A CA 1
ATOM 1619 C C . ARG A 1 212 ? 0.786 -15.273 17.078 1.00 97.75 212 ARG A C 1
ATOM 1621 O O . ARG A 1 212 ? 0.259 -15.234 18.182 1.00 97.75 212 ARG A O 1
ATOM 1628 N N . HIS A 1 213 ? 1.311 -14.200 16.490 1.00 97.44 213 HIS A N 1
ATOM 1629 C CA . HIS A 1 213 ? 1.373 -12.898 17.159 1.00 97.44 213 HIS A CA 1
ATOM 1630 C C . HIS A 1 213 ? -0.001 -12.300 17.466 1.00 97.44 213 HIS A C 1
ATOM 1632 O O . HIS A 1 213 ? -0.162 -11.621 18.476 1.00 97.44 213 HIS A O 1
ATOM 1638 N N . ILE A 1 214 ? -0.991 -12.536 16.604 1.00 97.06 214 ILE A N 1
ATOM 1639 C CA . ILE A 1 214 ? -2.371 -12.112 16.852 1.00 97.06 214 ILE A CA 1
ATOM 1640 C C . ILE A 1 214 ? -2.928 -12.847 18.074 1.00 97.06 214 ILE A C 1
ATOM 1642 O O . ILE A 1 214 ? -3.475 -12.190 18.952 1.00 97.06 214 ILE A O 1
ATOM 1646 N N . LEU A 1 215 ? -2.762 -14.173 18.147 1.00 96.69 215 LEU A N 1
ATOM 1647 C CA . LEU A 1 215 ? -3.240 -14.982 19.274 1.00 96.69 215 LEU A CA 1
ATOM 1648 C C . LEU A 1 215 ? -2.550 -14.596 20.591 1.00 96.69 215 LEU A C 1
ATOM 1650 O O . LEU A 1 215 ? -3.238 -14.387 21.581 1.00 96.69 215 LEU A O 1
ATOM 1654 N N . GLU A 1 216 ? -1.228 -14.403 20.582 1.00 95.56 216 GLU A N 1
ATOM 1655 C CA . GLU A 1 216 ? -0.460 -13.929 21.749 1.00 95.56 216 GLU A CA 1
ATOM 1656 C C . GLU A 1 216 ? -0.938 -12.558 22.257 1.00 95.56 216 GLU A C 1
ATOM 1658 O O . GLU A 1 216 ? -0.918 -12.297 23.451 1.00 95.56 216 GLU A O 1
ATOM 1663 N N . ALA A 1 217 ? -1.366 -11.663 21.360 1.00 91.56 217 ALA A N 1
ATOM 1664 C CA . ALA A 1 217 ? -1.846 -10.323 21.713 1.00 91.56 217 ALA A CA 1
ATOM 1665 C C . ALA A 1 217 ? -3.337 -10.275 22.114 1.00 91.56 217 ALA A C 1
ATOM 1667 O O . ALA A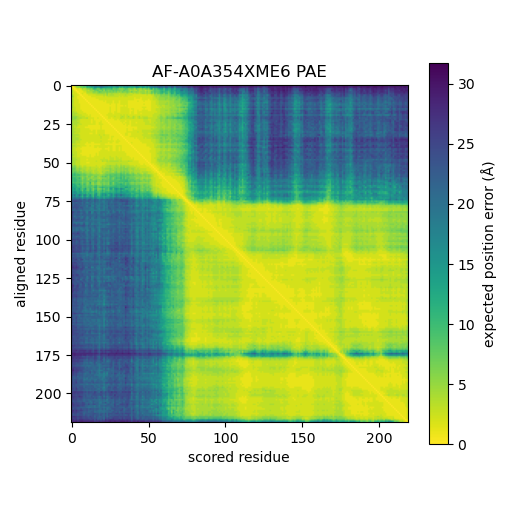 1 217 ? -3.868 -9.191 22.401 1.00 91.56 217 ALA A O 1
ATOM 1668 N N . MET A 1 218 ? -4.034 -11.413 22.050 1.00 87.94 218 MET A N 1
ATOM 1669 C CA . MET A 1 218 ? -5.415 -11.573 22.513 1.00 87.94 218 MET A CA 1
ATOM 1670 C C . MET A 1 218 ? -5.503 -12.109 23.947 1.00 87.94 218 MET A C 1
ATOM 1672 O O . MET A 1 218 ? -6.561 -11.941 24.557 1.00 87.94 218 MET A O 1
ATOM 1676 N N . GLU A 1 219 ? -4.434 -12.735 24.444 1.00 70.06 219 GLU A N 1
ATOM 1677 C CA . GLU A 1 219 ? -4.260 -13.154 25.844 1.00 70.06 219 GLU A CA 1
ATOM 1678 C C . GLU A 1 219 ? -3.945 -11.958 26.759 1.00 70.06 219 GLU A C 1
ATOM 1680 O O . GLU A 1 219 ? -4.475 -11.952 27.896 1.00 70.06 219 GLU A O 1
#

Nearest PDB structures (foldseek):
  4r9n-assembly1_A  TM=9.248E-01  e=1.182E-09  Listeria monocytogenes EGD-e
  4oqp-assembly1_A  TM=9.076E-01  e=2.958E-09  Bacillus subtilis subsp. subtilis str. 168
  2w48-assembly1_A  TM=5.871E-01  e=3.603E-12  Klebsiella pneumoniae
  2w48-assembly1_B  TM=5.750E-01  e=1.202E-11  Klebsiella pneumoniae
  2gnp-assembly1_A  TM=8.054E-01  e=1.172E-08  Streptococcus pneumoniae TIGR4

Radius of gyration: 24.45 Å; Cα contacts (8 Å, |Δi|>4): 313; chains: 1; bounding box: 60×39×71 Å

pLDDT: mean 92.07, std 7.38, range [60.06, 98.25]

Sequence (219 aa):
MDKFEVKLDQAARAAWMSYVGGMTQDEIATQLGVSRPGVQRLLALARQEGLVKVHIDHPISTCMALGSALRERFLLPAPVVAESLAEKEAMLSQRLFKAIADVARESEAAFIGIGRIDRQATLFQDHFISESELDELLGREAVGELLGWPLNRRGEVIDCSITRRVTSLPLERFGKHLMVGIAGGRDKAPAILAALRGGWLKGLITDEIAARHILEAME

Solvent-accessible surface area (backbone atoms only — not comparable to full-atom values): 12130 Å² total; per-residue (Å²): 133,56,76,64,58,59,49,51,52,50,8,50,51,49,38,44,38,40,78,73,62,68,44,51,57,63,59,49,8,64,77,69,76,46,50,50,72,48,40,54,51,26,39,50,47,20,48,73,72,60,75,53,82,90,80,70,99,50,74,62,49,57,54,51,51,51,49,49,56,48,47,77,72,67,62,72,84,61,56,65,42,34,98,35,61,70,53,29,53,58,46,62,66,33,70,68,40,42,56,53,53,48,56,62,68,70,43,70,60,46,83,40,60,54,38,41,52,56,94,85,14,64,57,47,72,72,60,59,43,54,71,71,55,49,50,51,39,53,75,65,50,31,32,11,27,51,79,66,43,39,18,22,73,65,22,47,76,52,91,49,80,59,52,70,11,36,59,53,82,61,72,76,80,45,74,86,46,46,27,30,37,42,46,55,42,68,83,32,19,62,16,51,44,7,44,55,62,42,62,68,47,79,40,78,48,65,42,70,61,13,51,52,52,35,54,64,74,72,110

Foldseek 3Di:
DDPVVVLLVLLLVLCCCVPVVVDDLCRSCVVSVHDSVSSVVSPVVCVVVVVDDDDDPDPVVVVVVVVVVVCVVLDQPDQQFDPDLVRLVVSCPDPVNVVSLVVVLPDQEDEWEKWFQDCPTPCPVVPVDDPVQSVVCVVVQFTIDTSQFTFHLQLDGDDDPRNSGGNDDDLVSCLNHAYEYEDEDPSCLSRVLSNVSNVSHPHYDYDPHSVVNNVVVVD

Mean predicted aligned error: 10.74 Å

Secondary structure (DSSP, 8-state):
--HHHHHHHHHHHHHHHHHTS---HHHHHHHHTS-HHHHHHHHHHHHHTT-------SHHHHHHHHHHHHHHHS--SS-SB-SSHHHHHHHHHSHHHHHHHHHHHH-SEEEEE-EE-STT-HHHHTTSS-HHHHHHHHHTTEEEEETTEEEETTSPBP-SHHHHHB-SPPGGGGTTSEEEEE--SGGGHHHHHHHHHTT--SEEE--HHHHHHHHHTT-